Protein AF-A0A538DTR9-F1 (afdb_monomer_lite)

Sequence (317 aa):
MSALSIVASQQLVSAGPSLPLATRVRVVAFLAISALTYQPAVGFFVVGLVLALLSPRPDPEPRRQIRRHTSALAAALAVVLAWMVGARLTLGKADRTGLSHRPLHKASWFVTEVLDNATNAFDITPSHVVEVVVLGLIATVIVVISRRYGRRQGPIVAAALVAALPVSYTPNLIAVETWAAYRTLAALSTLVLVFVLVAAREISQFVAASVSRALTRRRLDAAFSLALVAATAVIAAVVATTMYDDLIRPQTDELAAFRGALRATYDDDPDTIAVRLRRVPHAIVGQGVGAGGPGPRHVAGRRPRSGRDADRSPRSR

Foldseek 3Di:
DLVLLVVLLVLLLPDPPDDPPVSLVSSLVSLLCCCVVAVLSLLSNLLSLLCQLLDPDHDLCNVVSLCSSVVSSVSSVVSNVVVLVVCCVPVPDPVFSDWAPCLPVLVVCCVPPLLQCLQQLNDPDGDPVSSVVLVVLLVQSLQVSLVVSPDPCSVVSSVSSVVSLVSSQVSVSTTNDPDNPVSSSVSNSVSSLVSNLSSLLVVQQVVLVVDDDPVVSVVSNVVSVVVSVVVVVVSVVVSVVCCCVVPVVVVVVVVVVVQVVCVVVDVDRVVVVVVVVVPPPPVVVPPPDDDDDDDDDPPDDDDDDDDDDDDDDDDDD

Radius of gyration: 28.89 Å; chains: 1; bounding box: 62×91×93 Å

pLDDT: mean 78.64, std 14.08, range [38.25, 97.31]

Structure (mmCIF, N/CA/C/O backbone):
data_AF-A0A538DTR9-F1
#
_entry.id   AF-A0A538DTR9-F1
#
loop_
_atom_site.group_PDB
_atom_site.id
_atom_site.type_symbol
_atom_site.label_atom_id
_atom_site.label_alt_id
_atom_site.label_comp_id
_atom_site.label_asym_id
_atom_site.label_entity_id
_atom_site.label_seq_id
_atom_site.pdbx_PDB_ins_code
_atom_site.Cartn_x
_atom_site.Cartn_y
_atom_site.Cartn_z
_atom_site.occupancy
_atom_site.B_iso_or_equiv
_atom_site.auth_seq_id
_atom_site.auth_comp_id
_atom_site.auth_asym_id
_atom_site.auth_atom_id
_atom_site.pdbx_PDB_model_num
ATOM 1 N N . MET A 1 1 ? 16.297 2.588 -0.255 1.00 56.41 1 MET A N 1
ATOM 2 C CA . MET A 1 1 ? 15.512 3.666 -0.913 1.00 56.41 1 MET A CA 1
ATOM 3 C C . MET A 1 1 ? 14.087 3.804 -0.377 1.00 56.41 1 MET A C 1
ATOM 5 O O . MET A 1 1 ? 13.652 4.934 -0.206 1.00 56.41 1 MET A O 1
ATOM 9 N N . SER A 1 2 ? 13.394 2.718 -0.004 1.00 64.25 2 SER A N 1
ATOM 10 C CA . SER A 1 2 ? 12.135 2.765 0.776 1.00 64.25 2 SER A CA 1
ATOM 11 C C . SER A 1 2 ? 12.217 3.659 2.026 1.00 64.25 2 SER A C 1
ATOM 13 O O . SER A 1 2 ? 11.255 4.348 2.352 1.00 64.25 2 SER A O 1
ATOM 15 N N . ALA A 1 3 ? 13.395 3.733 2.656 1.00 76.06 3 ALA A N 1
ATOM 16 C CA . ALA A 1 3 ? 13.681 4.617 3.785 1.00 76.06 3 ALA A CA 1
ATOM 17 C C . ALA A 1 3 ? 13.279 6.088 3.554 1.00 76.06 3 ALA A C 1
ATOM 19 O O . ALA A 1 3 ? 12.722 6.691 4.461 1.00 76.06 3 ALA A O 1
ATOM 20 N N . LEU A 1 4 ? 13.477 6.663 2.357 1.00 74.94 4 LEU A N 1
ATOM 21 C CA . LEU A 1 4 ? 13.109 8.065 2.090 1.00 74.94 4 LEU A CA 1
ATOM 22 C C . LEU A 1 4 ? 11.592 8.279 2.121 1.00 74.94 4 LEU A C 1
ATOM 24 O O . LEU A 1 4 ? 11.118 9.258 2.692 1.00 74.94 4 LEU A O 1
ATOM 28 N N . SER A 1 5 ? 10.828 7.343 1.556 1.00 76.81 5 SER A N 1
ATOM 29 C CA . SER A 1 5 ? 9.361 7.399 1.552 1.00 76.81 5 SER A CA 1
ATOM 30 C C . SER A 1 5 ? 8.777 7.143 2.946 1.00 76.81 5 SER A C 1
ATOM 32 O O . SER A 1 5 ? 7.813 7.796 3.345 1.00 76.81 5 SER A O 1
ATOM 34 N N . ILE A 1 6 ? 9.414 6.262 3.726 1.00 79.12 6 ILE A N 1
ATOM 35 C CA . ILE A 1 6 ? 9.072 6.025 5.134 1.00 79.12 6 ILE A CA 1
ATOM 36 C C . ILE A 1 6 ? 9.353 7.282 5.966 1.00 79.12 6 ILE A C 1
ATOM 38 O O . ILE A 1 6 ? 8.466 7.745 6.677 1.00 79.12 6 ILE A O 1
ATOM 42 N N . VAL A 1 7 ? 10.541 7.884 5.838 1.00 81.88 7 VAL A N 1
ATOM 43 C CA . VAL A 1 7 ? 10.906 9.128 6.538 1.00 81.88 7 VAL A CA 1
ATOM 44 C C . VAL A 1 7 ? 9.955 10.264 6.160 1.00 81.88 7 VAL A C 1
ATOM 46 O O . VAL A 1 7 ? 9.482 10.977 7.041 1.00 81.88 7 VAL A O 1
ATOM 49 N N . ALA A 1 8 ? 9.614 10.408 4.878 1.00 77.62 8 ALA A N 1
ATOM 50 C CA . ALA A 1 8 ? 8.668 11.416 4.409 1.00 77.62 8 ALA A CA 1
ATOM 51 C C . ALA A 1 8 ? 7.268 11.235 5.028 1.00 77.62 8 ALA A C 1
ATOM 53 O O . ALA A 1 8 ? 6.647 12.213 5.449 1.00 77.62 8 ALA A O 1
ATOM 54 N N . SER A 1 9 ? 6.781 9.995 5.148 1.00 83.06 9 SER A N 1
ATOM 55 C CA . SER A 1 9 ? 5.513 9.722 5.834 1.00 83.06 9 SER A CA 1
ATOM 56 C C . SER A 1 9 ? 5.602 9.999 7.338 1.00 83.06 9 SER A C 1
ATOM 58 O O . SER A 1 9 ? 4.750 10.702 7.880 1.00 83.06 9 SER A O 1
ATOM 60 N N . GLN A 1 10 ? 6.671 9.556 8.005 1.00 84.00 10 GLN A N 1
ATOM 61 C CA . GLN A 1 10 ? 6.901 9.825 9.429 1.00 84.00 10 GLN A CA 1
ATOM 62 C C . GLN A 1 10 ? 6.962 11.332 9.725 1.00 84.00 10 GLN A C 1
ATOM 64 O O . GLN A 1 10 ? 6.412 11.790 10.727 1.00 84.00 10 GLN A O 1
ATOM 69 N N . GLN A 1 11 ? 7.547 12.137 8.831 1.00 81.94 11 GLN A N 1
ATOM 70 C CA . GLN A 1 11 ? 7.562 13.599 8.949 1.00 81.94 11 GLN A CA 1
ATOM 71 C C . GLN A 1 11 ? 6.161 14.217 8.850 1.00 81.94 11 GLN A C 1
ATOM 73 O O . GLN A 1 11 ? 5.874 15.186 9.547 1.00 81.94 11 GLN A O 1
ATOM 78 N N . LEU A 1 12 ? 5.266 13.668 8.022 1.00 82.31 12 LEU A N 1
ATOM 79 C CA . LEU A 1 12 ? 3.880 14.143 7.950 1.00 82.31 12 LEU A CA 1
ATOM 80 C C . LEU A 1 12 ? 3.042 13.726 9.157 1.00 82.31 12 LEU A C 1
ATOM 82 O O . LEU A 1 12 ? 2.167 14.490 9.564 1.00 82.31 12 LEU A O 1
ATOM 86 N N . VAL A 1 13 ? 3.296 12.536 9.704 1.00 82.31 13 VAL A N 1
ATOM 87 C CA . VAL A 1 13 ? 2.618 12.029 10.905 1.00 82.31 13 VAL A CA 1
ATOM 88 C C . VAL A 1 13 ? 3.053 12.803 12.150 1.00 82.31 13 VAL A C 1
ATOM 90 O O . VAL A 1 13 ? 2.215 13.162 12.968 1.00 82.31 13 VAL A O 1
ATOM 93 N N . SER A 1 14 ? 4.347 13.098 12.282 1.00 83.38 14 SER A N 1
ATOM 94 C CA . SER A 1 14 ? 4.904 13.824 13.434 1.00 83.38 14 SER A CA 1
ATOM 95 C C . SER A 1 14 ? 4.678 15.336 13.385 1.00 83.38 14 SER A C 1
ATOM 97 O O . SER A 1 14 ? 4.742 16.004 14.418 1.00 83.38 14 SER A O 1
ATOM 99 N N . ALA A 1 15 ? 4.405 15.906 12.210 1.00 77.12 15 ALA A N 1
ATOM 100 C CA . ALA A 1 15 ? 4.165 17.333 12.102 1.00 77.12 15 ALA A CA 1
ATOM 101 C C . ALA A 1 15 ? 2.782 17.720 12.648 1.00 77.12 15 ALA A C 1
ATOM 103 O O . ALA A 1 15 ? 1.741 17.299 12.134 1.00 77.12 15 ALA A O 1
ATOM 104 N N . GLY A 1 16 ? 2.793 18.595 13.656 1.00 73.06 16 GLY A N 1
ATOM 105 C CA . GLY A 1 16 ? 1.608 19.151 14.305 1.00 73.06 16 GLY A CA 1
ATOM 106 C C . GLY A 1 16 ? 0.700 19.991 13.385 1.00 73.06 16 GLY A C 1
ATOM 107 O O . GLY A 1 16 ? 0.668 19.822 12.161 1.00 73.06 16 GLY A O 1
ATOM 108 N N . PRO A 1 17 ? -0.102 20.919 13.938 1.00 69.06 17 PRO A N 1
ATOM 109 C CA . PRO A 1 17 ? -1.144 21.606 13.177 1.00 69.06 17 PRO A CA 1
ATOM 110 C C . PRO A 1 17 ? -0.619 22.413 11.967 1.00 69.06 17 PRO A C 1
ATOM 112 O O . PRO A 1 17 ? -1.199 22.411 10.872 1.00 69.06 17 PRO A O 1
ATOM 115 N N . SER A 1 18 ? 0.525 23.059 12.114 1.00 80.25 18 SER A N 1
ATOM 116 C CA . SER A 1 18 ? 1.205 23.756 11.029 1.00 80.25 18 SER A CA 1
ATOM 117 C C . SER A 1 18 ? 2.390 22.920 10.555 1.00 80.25 18 SER A C 1
ATOM 119 O O . SER A 1 18 ? 3.353 22.703 11.276 1.00 80.25 18 SER A O 1
ATOM 121 N N . LEU A 1 19 ? 2.314 22.442 9.312 1.00 80.81 19 LEU A N 1
ATOM 122 C CA . LEU A 1 19 ? 3.468 21.894 8.597 1.00 80.81 19 LEU A CA 1
ATOM 123 C C . LEU A 1 19 ? 4.248 23.069 7.995 1.00 80.81 19 LEU A C 1
ATOM 125 O O . LEU A 1 19 ? 3.692 23.697 7.079 1.00 80.81 19 LEU A O 1
ATOM 129 N N . PRO A 1 20 ? 5.484 23.357 8.455 1.00 89.44 20 PRO A N 1
ATOM 130 C CA . PRO A 1 20 ? 6.329 24.386 7.860 1.00 89.44 20 PRO A CA 1
ATOM 131 C C . PRO A 1 20 ? 6.510 24.136 6.361 1.00 89.44 20 PRO A C 1
ATOM 133 O O . PRO A 1 20 ? 6.600 22.982 5.928 1.00 89.44 20 PRO A O 1
ATOM 136 N N . LEU A 1 21 ? 6.590 25.205 5.561 1.00 87.94 21 LEU A N 1
ATOM 137 C CA . LEU A 1 21 ? 6.780 25.096 4.109 1.00 87.94 21 LEU A CA 1
ATOM 138 C C . LEU A 1 21 ? 8.020 24.255 3.771 1.00 87.94 21 LEU A C 1
ATOM 140 O O . LEU A 1 21 ? 7.945 23.368 2.925 1.00 87.94 21 LEU A O 1
ATOM 144 N N . ALA A 1 22 ? 9.116 24.459 4.508 1.00 88.69 22 ALA A N 1
ATOM 145 C CA . ALA A 1 22 ? 10.350 23.692 4.356 1.00 88.69 22 ALA A CA 1
ATOM 146 C C . ALA A 1 22 ? 10.132 22.175 4.512 1.00 88.69 22 ALA A C 1
ATOM 148 O O . ALA A 1 22 ? 10.657 21.397 3.719 1.00 88.69 22 ALA A O 1
ATOM 149 N N . THR A 1 23 ? 9.317 21.736 5.477 1.00 88.50 23 THR A N 1
ATOM 150 C CA . THR A 1 23 ? 9.003 20.310 5.667 1.00 88.50 23 THR A CA 1
ATOM 151 C C . THR A 1 23 ? 8.180 19.763 4.506 1.00 88.50 23 THR A C 1
ATOM 153 O O . THR A 1 23 ? 8.450 18.661 4.040 1.00 88.50 23 THR A O 1
ATOM 156 N N . ARG A 1 24 ? 7.220 20.536 3.979 1.00 88.12 24 ARG A N 1
ATOM 157 C CA . ARG A 1 24 ? 6.432 20.115 2.806 1.00 88.12 24 ARG A CA 1
ATOM 158 C C . ARG A 1 24 ? 7.316 19.934 1.577 1.00 88.12 24 ARG A C 1
ATOM 160 O O . ARG A 1 24 ? 7.211 18.913 0.908 1.00 88.12 24 ARG A O 1
ATOM 167 N N . VAL A 1 25 ? 8.206 20.893 1.322 1.00 89.50 25 VAL A N 1
ATOM 168 C CA . VAL A 1 25 ? 9.164 20.825 0.210 1.00 89.50 25 VAL A CA 1
ATOM 169 C C . VAL A 1 25 ? 10.072 19.605 0.361 1.00 89.50 25 VAL A C 1
ATOM 171 O O . VAL A 1 25 ? 10.231 18.858 -0.598 1.00 89.50 25 VAL A O 1
ATOM 174 N N . ARG A 1 26 ? 10.599 19.339 1.566 1.00 88.75 26 ARG A N 1
ATOM 175 C CA . ARG A 1 26 ? 11.429 18.150 1.838 1.00 88.75 26 ARG A CA 1
ATOM 176 C C . ARG A 1 26 ? 10.683 16.841 1.587 1.00 88.75 26 ARG A C 1
ATOM 178 O O . ARG A 1 26 ? 11.218 15.975 0.906 1.00 88.75 26 ARG A O 1
ATOM 185 N N . VAL A 1 27 ? 9.453 16.710 2.085 1.00 87.81 27 VAL A N 1
ATOM 186 C CA . VAL A 1 27 ? 8.608 15.522 1.870 1.00 87.81 27 VAL A CA 1
ATOM 187 C C . VAL A 1 27 ? 8.370 15.291 0.378 1.00 87.81 27 VAL A C 1
ATOM 189 O O . VAL A 1 27 ? 8.588 14.184 -0.108 1.00 87.81 27 VAL A O 1
ATOM 192 N N . VAL A 1 28 ? 7.975 16.330 -0.365 1.00 89.12 28 VAL A N 1
ATOM 193 C CA . VAL A 1 28 ? 7.734 16.228 -1.815 1.00 89.12 28 VAL A CA 1
ATOM 194 C C . VAL A 1 28 ? 9.021 15.883 -2.562 1.00 89.12 28 VAL A C 1
ATOM 196 O O . VAL A 1 28 ? 8.998 15.000 -3.415 1.00 89.12 28 VAL A O 1
ATOM 199 N N . ALA A 1 29 ? 10.145 16.513 -2.217 1.00 86.62 29 ALA A N 1
ATOM 200 C CA . ALA A 1 29 ? 11.440 16.225 -2.826 1.00 86.62 29 ALA A CA 1
ATOM 201 C C . ALA A 1 29 ? 11.875 14.775 -2.573 1.00 86.62 29 ALA A C 1
ATOM 203 O O . ALA A 1 29 ? 12.254 14.081 -3.512 1.00 86.62 29 ALA A O 1
ATOM 204 N N . PHE A 1 30 ? 11.763 14.281 -1.336 1.00 87.00 30 PHE A N 1
ATOM 205 C CA . PHE A 1 30 ? 12.074 12.889 -1.011 1.00 87.00 30 PHE A CA 1
ATOM 206 C C . PHE A 1 30 ? 11.178 11.914 -1.763 1.00 87.00 30 PHE A C 1
ATOM 208 O O . PHE A 1 30 ? 11.691 10.939 -2.305 1.00 87.00 30 PHE A O 1
ATOM 215 N N . LEU A 1 31 ? 9.875 12.183 -1.859 1.00 85.25 31 LEU A N 1
ATOM 216 C CA . LEU A 1 31 ? 8.962 11.338 -2.626 1.00 85.25 31 LEU A CA 1
ATOM 217 C C . LEU A 1 31 ? 9.280 11.350 -4.122 1.00 85.25 31 LEU A C 1
ATOM 219 O O . LEU A 1 31 ? 9.325 10.284 -4.729 1.00 85.25 31 LEU A O 1
ATOM 223 N N . ALA A 1 32 ? 9.546 12.519 -4.705 1.00 85.00 32 ALA A N 1
ATOM 224 C CA . ALA A 1 32 ? 9.876 12.650 -6.121 1.00 85.00 32 ALA A CA 1
ATOM 225 C C . ALA A 1 32 ? 11.204 11.959 -6.460 1.00 85.00 32 ALA A C 1
ATOM 227 O O . ALA A 1 32 ? 11.251 11.153 -7.384 1.00 85.00 32 ALA A O 1
ATOM 228 N N . ILE A 1 33 ? 12.263 12.192 -5.674 1.00 84.31 33 ILE A N 1
ATOM 229 C CA . ILE A 1 33 ? 13.551 11.494 -5.828 1.00 84.31 33 ILE A CA 1
ATOM 230 C C . ILE A 1 33 ? 13.330 9.989 -5.710 1.00 84.31 33 ILE A C 1
ATOM 232 O O . ILE A 1 33 ? 13.769 9.219 -6.560 1.00 84.31 33 ILE A O 1
ATOM 236 N N . SER A 1 34 ? 12.604 9.559 -4.680 1.00 81.62 34 SER A N 1
ATOM 237 C CA . SER A 1 34 ? 12.330 8.147 -4.458 1.00 81.62 34 SER A CA 1
ATOM 238 C C . SER A 1 34 ? 11.585 7.518 -5.641 1.00 81.62 34 SER A C 1
ATOM 240 O O . SER A 1 34 ? 11.956 6.426 -6.056 1.00 81.62 34 SER A O 1
ATOM 242 N N . ALA A 1 35 ? 10.604 8.214 -6.219 1.00 79.31 35 ALA A N 1
ATOM 243 C CA . ALA A 1 35 ? 9.861 7.777 -7.399 1.00 79.31 35 ALA A CA 1
ATOM 244 C C . ALA A 1 35 ? 10.732 7.693 -8.664 1.00 79.31 35 ALA A C 1
ATOM 246 O O . ALA A 1 35 ? 10.625 6.726 -9.415 1.00 79.31 35 ALA A O 1
ATOM 247 N N . LEU A 1 36 ? 11.598 8.688 -8.885 1.00 77.62 36 LEU A N 1
ATOM 248 C CA . LEU A 1 36 ? 12.472 8.779 -10.060 1.00 77.62 36 LEU A CA 1
ATOM 249 C C . LEU A 1 36 ? 13.623 7.769 -10.022 1.00 77.62 36 LEU A C 1
ATOM 251 O O . LEU A 1 36 ? 14.045 7.281 -11.064 1.00 77.62 36 LEU A O 1
ATOM 255 N N . THR A 1 37 ? 14.122 7.440 -8.829 1.00 74.00 37 THR A N 1
ATOM 256 C CA . THR A 1 37 ? 15.260 6.521 -8.671 1.00 74.00 37 THR A CA 1
ATOM 257 C C . THR A 1 37 ? 14.797 5.067 -8.583 1.00 74.00 37 THR A C 1
ATOM 259 O O . THR A 1 37 ? 15.442 4.163 -9.108 1.00 74.00 37 THR A O 1
ATOM 262 N N . TYR A 1 38 ? 13.667 4.829 -7.909 1.00 67.06 38 TYR A N 1
ATOM 263 C CA . TYR A 1 38 ? 13.098 3.502 -7.713 1.00 67.06 38 TYR A CA 1
ATOM 264 C C . TYR A 1 38 ? 11.568 3.608 -7.591 1.00 67.06 38 TYR A C 1
ATOM 266 O O . TYR A 1 38 ? 11.023 3.727 -6.490 1.00 67.06 38 TYR A O 1
ATOM 274 N N . GLN A 1 39 ? 10.877 3.485 -8.735 1.00 63.66 39 GLN A N 1
ATOM 275 C CA . GLN A 1 39 ? 9.411 3.548 -8.901 1.00 63.66 39 GLN A CA 1
ATOM 276 C C . GLN A 1 39 ? 8.540 2.980 -7.752 1.00 63.66 39 GLN A C 1
ATOM 278 O O . GLN A 1 39 ? 7.525 3.605 -7.444 1.00 63.66 39 GLN A O 1
ATOM 283 N N . PRO A 1 40 ? 8.864 1.861 -7.066 1.00 61.66 40 PRO A N 1
ATOM 284 C CA . PRO A 1 40 ? 7.973 1.317 -6.032 1.00 61.66 40 PRO A CA 1
ATOM 285 C C . PRO A 1 40 ? 7.964 2.036 -4.686 1.00 61.66 40 PRO A C 1
ATOM 287 O O . PRO A 1 40 ? 7.086 1.781 -3.862 1.00 61.66 40 PRO A O 1
ATOM 290 N N . ALA A 1 41 ? 8.927 2.910 -4.412 1.00 68.88 41 ALA A N 1
ATOM 291 C CA . ALA A 1 41 ? 9.066 3.464 -3.071 1.00 68.88 41 ALA A CA 1
ATOM 292 C C . ALA A 1 41 ? 7.896 4.389 -2.677 1.00 68.88 41 ALA A C 1
ATOM 294 O O . ALA A 1 41 ? 7.529 4.447 -1.505 1.00 68.88 41 ALA A O 1
ATOM 295 N N . VAL A 1 42 ? 7.230 5.006 -3.660 1.00 76.56 42 VAL A N 1
ATOM 296 C CA . VAL A 1 42 ? 6.011 5.803 -3.453 1.00 76.56 42 VAL A CA 1
ATOM 297 C C . VAL A 1 42 ? 4.880 4.981 -2.827 1.00 76.56 42 VAL A C 1
ATOM 299 O O . VAL A 1 42 ? 4.136 5.501 -1.999 1.00 76.56 42 VAL A O 1
ATOM 302 N N . GLY A 1 43 ? 4.771 3.687 -3.145 1.00 85.44 43 GLY A N 1
ATOM 303 C CA . GLY A 1 43 ? 3.761 2.817 -2.538 1.00 85.44 43 GLY A CA 1
ATOM 304 C C . GLY A 1 43 ? 3.941 2.677 -1.021 1.00 85.44 43 GLY A C 1
ATOM 305 O O . GLY A 1 43 ? 2.963 2.680 -0.276 1.00 85.44 43 GLY A O 1
ATOM 306 N N . PHE A 1 44 ? 5.187 2.677 -0.533 1.00 86.06 44 PHE A N 1
ATOM 307 C CA . PHE A 1 44 ? 5.485 2.618 0.904 1.00 86.06 44 PHE A CA 1
ATOM 308 C C . PHE A 1 44 ? 5.100 3.895 1.659 1.00 86.06 44 PHE A C 1
ATOM 310 O O . PHE A 1 44 ? 4.850 3.844 2.861 1.00 86.06 44 PHE A O 1
ATOM 317 N N . PHE A 1 45 ? 4.997 5.041 0.982 1.00 89.25 45 PHE A N 1
ATOM 318 C CA . PHE A 1 45 ? 4.470 6.254 1.609 1.00 89.25 45 PHE A CA 1
ATOM 319 C C . PHE A 1 45 ? 2.985 6.103 1.982 1.00 89.25 45 PHE A C 1
ATOM 321 O O . PHE A 1 45 ? 2.554 6.580 3.033 1.00 89.25 45 PHE A O 1
ATOM 328 N N . VAL A 1 46 ? 2.213 5.382 1.161 1.00 92.06 46 VAL A N 1
ATOM 329 C CA . VAL A 1 46 ? 0.797 5.077 1.428 1.00 92.06 46 VAL A CA 1
ATOM 330 C C . VAL A 1 46 ? 0.649 4.172 2.653 1.00 92.06 46 VAL A C 1
ATOM 332 O O . VAL A 1 46 ? -0.266 4.372 3.450 1.00 92.06 46 VAL A O 1
ATOM 335 N N . VAL A 1 47 ? 1.582 3.235 2.856 1.00 91.12 47 VAL A N 1
ATOM 336 C CA . VAL A 1 47 ? 1.613 2.374 4.052 1.00 91.12 47 VAL A CA 1
ATOM 337 C C . VAL A 1 47 ? 1.670 3.214 5.327 1.00 91.12 47 VAL A C 1
ATOM 339 O O . VAL A 1 47 ? 0.947 2.933 6.278 1.00 91.12 47 VAL A O 1
ATOM 342 N N . GLY A 1 48 ? 2.468 4.284 5.350 1.00 89.44 48 GLY A N 1
ATOM 343 C CA . GLY A 1 48 ? 2.548 5.156 6.520 1.00 89.44 48 GLY A CA 1
ATOM 344 C C . GLY A 1 48 ? 1.264 5.956 6.787 1.00 89.44 48 GLY A C 1
ATOM 345 O O . GLY A 1 48 ? 0.863 6.070 7.944 1.00 89.44 48 GLY A O 1
ATOM 346 N N . LEU A 1 49 ? 0.551 6.412 5.743 1.00 92.50 49 LEU A N 1
ATOM 347 C CA . LEU A 1 49 ? -0.804 6.973 5.897 1.00 92.50 49 LEU A CA 1
ATOM 348 C C . LEU A 1 49 ? -1.751 5.943 6.526 1.00 92.50 49 LEU A C 1
ATOM 350 O O . LEU A 1 49 ? -2.476 6.265 7.466 1.00 92.50 49 LEU A O 1
ATOM 354 N N . VAL A 1 50 ? -1.743 4.712 6.015 1.00 94.50 50 VAL A N 1
ATOM 355 C CA . VAL A 1 50 ? -2.615 3.635 6.498 1.00 94.50 50 VAL A CA 1
ATOM 356 C C . VAL A 1 50 ? -2.305 3.312 7.953 1.00 94.50 50 VAL A C 1
ATOM 358 O O . VAL A 1 50 ? -3.215 3.334 8.771 1.00 94.50 50 VAL A O 1
ATOM 361 N N . LEU A 1 51 ? -1.037 3.119 8.319 1.00 91.38 51 LEU A N 1
ATOM 362 C CA . LEU A 1 51 ? -0.633 2.893 9.711 1.00 91.38 51 LEU A CA 1
ATOM 363 C C . LEU A 1 51 ? -1.106 4.011 10.642 1.00 91.38 51 LEU A C 1
ATOM 365 O O . LEU A 1 51 ? -1.542 3.743 11.760 1.00 91.38 51 LEU A O 1
ATOM 369 N N . ALA A 1 52 ? -1.055 5.258 10.179 1.00 90.56 52 ALA A N 1
ATOM 370 C CA . ALA A 1 52 ? -1.498 6.386 10.974 1.00 90.56 52 ALA A CA 1
ATOM 371 C C . ALA A 1 52 ? -3.030 6.413 11.149 1.00 90.56 52 ALA A C 1
ATOM 373 O O . ALA A 1 52 ? -3.507 6.701 12.245 1.00 90.56 52 ALA A O 1
ATOM 374 N N . LEU A 1 53 ? -3.797 6.021 10.123 1.00 93.44 53 LEU A N 1
ATOM 375 C CA . LEU A 1 53 ? -5.254 5.854 10.214 1.00 93.44 53 LEU A CA 1
ATOM 376 C C . LEU A 1 53 ? -5.666 4.650 11.074 1.00 93.44 53 LEU A C 1
ATOM 378 O O . LEU A 1 53 ? -6.685 4.717 11.762 1.00 93.44 53 LEU A O 1
ATOM 382 N N . LEU A 1 54 ? -4.877 3.572 11.051 1.00 91.94 54 LEU A N 1
ATOM 383 C CA . LEU A 1 54 ? -5.066 2.356 11.851 1.00 91.94 54 LEU A CA 1
ATOM 384 C C . LEU A 1 54 ? -4.556 2.506 13.298 1.00 91.94 54 LEU A C 1
ATOM 386 O O . LEU A 1 54 ? -4.668 1.570 14.093 1.00 91.94 54 LEU A O 1
ATOM 390 N N . SER A 1 55 ? -3.988 3.663 13.655 1.00 87.88 55 SER A N 1
ATOM 391 C CA . SER A 1 55 ? -3.431 3.905 14.984 1.00 87.88 55 SER A CA 1
ATOM 392 C C . SER A 1 55 ? -4.494 3.728 16.083 1.00 87.88 55 SER A C 1
ATOM 394 O O . SER A 1 55 ? -5.620 4.208 15.937 1.00 87.88 55 SER A O 1
ATOM 396 N N . PRO A 1 56 ? -4.156 3.104 17.232 1.00 80.94 56 PRO A N 1
ATOM 397 C CA . PRO A 1 56 ? -5.090 2.922 18.350 1.00 80.94 56 PRO A CA 1
ATOM 398 C C . PRO A 1 56 ? -5.625 4.230 18.934 1.00 80.94 56 PRO A C 1
ATOM 400 O O . PRO A 1 56 ? -6.663 4.238 19.590 1.00 80.94 56 PRO A O 1
ATOM 403 N N . ARG A 1 57 ? -4.881 5.323 18.741 1.00 81.69 57 ARG A N 1
ATOM 404 C CA . ARG A 1 57 ? -5.280 6.678 19.110 1.00 81.69 57 ARG A CA 1
ATOM 405 C C . ARG A 1 57 ? -5.607 7.419 17.815 1.00 81.69 57 ARG A C 1
ATOM 407 O O . ARG A 1 57 ? -4.688 7.997 17.233 1.00 81.69 57 ARG A O 1
ATOM 414 N N . PRO A 1 58 ? -6.859 7.332 17.332 1.00 76.75 58 PRO A N 1
ATOM 415 C CA . PRO A 1 58 ? -7.249 7.980 16.091 1.00 76.75 58 PRO A CA 1
ATOM 416 C C . PRO A 1 58 ? -7.026 9.490 16.196 1.00 76.75 58 PRO A C 1
ATOM 418 O O . PRO A 1 58 ? -7.345 10.101 17.218 1.00 76.75 58 PRO A O 1
ATOM 421 N N . ASP A 1 59 ? -6.464 10.082 15.142 1.00 82.25 59 ASP A N 1
ATOM 422 C CA . ASP A 1 59 ? -6.356 11.536 15.024 1.00 82.25 59 ASP A CA 1
ATOM 423 C C . ASP A 1 59 ? -7.781 12.126 15.056 1.00 82.25 59 ASP A C 1
ATOM 425 O O . ASP A 1 59 ? -8.654 11.610 14.350 1.00 82.25 59 ASP A O 1
ATOM 429 N N . PRO A 1 60 ? -8.066 13.175 15.852 1.00 84.81 60 PRO A N 1
ATOM 430 C CA . PRO A 1 60 ? -9.374 13.834 15.834 1.00 84.81 60 PRO A CA 1
ATOM 431 C C . PRO A 1 60 ? -9.766 14.386 14.447 1.00 84.81 60 PRO A C 1
ATOM 433 O O . PRO A 1 60 ? -10.953 14.601 14.171 1.00 84.81 60 PRO A O 1
ATOM 436 N N . GLU A 1 61 ? -8.797 14.607 13.551 1.00 91.69 61 GLU A N 1
ATOM 437 C CA . GLU A 1 61 ? -8.993 15.184 12.220 1.00 91.69 61 GLU A CA 1
ATOM 438 C C . GLU A 1 61 ? -8.448 14.293 11.076 1.00 91.69 61 GLU A C 1
ATOM 440 O O . GLU A 1 61 ? -7.611 14.739 10.278 1.00 91.69 61 GLU A O 1
ATOM 445 N N . PRO A 1 62 ? -8.977 13.072 10.858 1.00 92.25 62 PRO A N 1
ATOM 446 C CA . PRO A 1 62 ? -8.464 12.152 9.835 1.00 92.25 62 PRO A CA 1
ATOM 447 C C . PRO A 1 62 ? -8.524 12.752 8.425 1.00 92.25 62 PRO A C 1
ATOM 449 O O . PRO A 1 62 ? -7.641 12.526 7.602 1.00 92.25 62 PRO A O 1
ATOM 452 N N . ARG A 1 63 ? -9.522 13.603 8.136 1.00 93.44 63 ARG A N 1
ATOM 453 C CA . ARG A 1 63 ? -9.636 14.324 6.852 1.00 93.44 63 ARG A CA 1
ATOM 454 C C . ARG A 1 63 ? -8.397 15.156 6.546 1.00 93.44 63 ARG A C 1
ATOM 456 O O . ARG A 1 63 ? -7.964 15.236 5.399 1.00 93.44 63 ARG A O 1
ATOM 463 N N . ARG A 1 64 ? -7.846 15.815 7.561 1.00 91.38 64 ARG A N 1
ATOM 464 C CA . ARG A 1 64 ? -6.672 16.668 7.410 1.00 91.38 64 ARG A CA 1
ATOM 465 C C . ARG A 1 64 ? -5.431 15.828 7.173 1.00 91.38 64 ARG A C 1
ATOM 467 O O . ARG A 1 64 ? -4.633 16.179 6.307 1.00 91.38 64 ARG A O 1
ATOM 474 N N . GLN A 1 65 ? -5.294 14.729 7.904 1.00 90.56 65 GLN A N 1
ATOM 475 C CA . GLN A 1 65 ? -4.205 13.781 7.729 1.00 90.56 65 GLN A CA 1
ATOM 476 C C . GLN A 1 65 ? -4.220 13.149 6.332 1.00 90.56 65 GLN A C 1
ATOM 478 O O . GLN A 1 65 ? -3.192 13.171 5.651 1.00 90.56 65 GLN A O 1
ATOM 483 N N . ILE A 1 66 ? -5.389 12.685 5.874 1.00 94.19 66 ILE A N 1
ATOM 484 C CA . ILE A 1 66 ? -5.608 12.174 4.514 1.00 94.19 66 ILE A CA 1
ATOM 485 C C . ILE A 1 66 ? -5.216 13.248 3.502 1.00 94.19 66 ILE A C 1
ATOM 487 O O . ILE A 1 66 ? -4.343 13.007 2.677 1.00 94.19 66 ILE A O 1
ATOM 491 N N . ARG A 1 67 ? -5.767 14.466 3.617 1.00 94.31 67 ARG A N 1
ATOM 492 C CA . ARG A 1 67 ? -5.468 15.577 2.698 1.00 94.31 67 ARG A CA 1
ATOM 493 C C . ARG A 1 67 ? -3.975 15.897 2.629 1.00 94.31 67 ARG A C 1
ATOM 495 O O . ARG A 1 67 ? -3.459 16.166 1.550 1.00 94.31 67 ARG A O 1
ATOM 502 N N . ARG A 1 68 ? -3.263 15.888 3.760 1.00 91.50 68 ARG A N 1
ATOM 503 C CA . ARG A 1 68 ? -1.810 16.128 3.799 1.00 91.50 68 ARG A CA 1
ATOM 504 C C . ARG A 1 68 ? -1.056 15.065 3.005 1.00 91.50 68 ARG A C 1
ATOM 506 O O . ARG A 1 68 ? -0.273 15.425 2.133 1.00 91.50 68 ARG A O 1
ATOM 513 N N . HIS A 1 69 ? -1.335 13.789 3.256 1.00 91.62 69 HIS A N 1
ATOM 514 C CA . HIS A 1 69 ? -0.673 12.695 2.548 1.00 91.62 69 HIS A CA 1
ATOM 515 C C . HIS A 1 69 ? -1.031 12.682 1.061 1.00 91.62 69 HIS A C 1
ATOM 517 O O . HIS A 1 69 ? -0.133 12.622 0.225 1.00 91.62 69 HIS A O 1
ATOM 523 N N . THR A 1 70 ? -2.312 12.818 0.708 1.00 92.19 70 THR A N 1
ATOM 524 C CA . THR A 1 70 ? -2.738 12.820 -0.697 1.00 92.19 70 THR A CA 1
ATOM 525 C C . THR A 1 70 ? -2.200 14.029 -1.456 1.00 92.19 70 THR A C 1
ATOM 527 O O . THR A 1 70 ? -1.775 13.873 -2.594 1.00 92.19 70 THR A O 1
ATOM 530 N N . SER A 1 71 ? -2.146 15.217 -0.839 1.00 92.81 71 SER A N 1
ATOM 531 C CA . SER A 1 71 ? -1.560 16.407 -1.477 1.00 92.81 71 SER A CA 1
ATOM 532 C C . SER A 1 71 ? -0.050 16.279 -1.697 1.00 92.81 71 SER A C 1
ATOM 534 O O . SER A 1 71 ? 0.434 16.646 -2.764 1.00 92.81 71 SER A O 1
ATOM 536 N N . ALA A 1 72 ? 0.691 15.712 -0.737 1.00 90.38 72 ALA A N 1
ATOM 537 C CA . ALA A 1 72 ? 2.123 15.459 -0.885 1.00 90.38 72 ALA A CA 1
ATOM 538 C C . ALA A 1 72 ? 2.403 14.418 -1.978 1.00 90.38 72 ALA A C 1
ATOM 540 O O . ALA A 1 72 ? 3.285 14.619 -2.811 1.00 90.38 72 ALA A O 1
ATOM 541 N N . LEU A 1 73 ? 1.611 13.342 -2.007 1.00 90.56 73 LEU A N 1
ATOM 542 C CA . LEU A 1 73 ? 1.683 12.316 -3.041 1.00 90.56 73 LEU A CA 1
ATOM 543 C C . LEU A 1 73 ? 1.368 12.890 -4.428 1.00 90.56 73 LEU A C 1
ATOM 545 O O . LEU A 1 73 ? 2.132 12.674 -5.362 1.00 90.56 73 LEU A O 1
ATOM 549 N N . ALA A 1 74 ? 0.281 13.655 -4.558 1.00 91.06 74 ALA A N 1
ATOM 550 C CA . ALA A 1 74 ? -0.104 14.291 -5.814 1.00 91.06 74 ALA A CA 1
ATOM 551 C C . ALA A 1 74 ? 0.973 15.265 -6.315 1.00 91.06 74 ALA A C 1
ATOM 553 O O . ALA A 1 74 ? 1.316 15.239 -7.493 1.00 91.06 74 ALA A O 1
ATOM 554 N N . ALA A 1 75 ? 1.555 16.074 -5.423 1.00 91.75 75 ALA A N 1
ATOM 555 C CA . ALA A 1 75 ? 2.649 16.976 -5.769 1.00 91.75 75 ALA A CA 1
ATOM 556 C C . ALA A 1 75 ? 3.896 16.212 -6.245 1.00 91.75 75 ALA A C 1
ATOM 558 O O . ALA A 1 75 ? 4.489 16.576 -7.257 1.00 91.75 75 ALA A O 1
ATOM 559 N N . ALA A 1 76 ? 4.269 15.125 -5.564 1.00 88.19 76 ALA A N 1
ATOM 560 C CA . ALA A 1 76 ? 5.394 14.290 -5.977 1.00 88.19 76 ALA A CA 1
ATOM 561 C C . ALA A 1 76 ? 5.150 13.630 -7.344 1.00 88.19 76 ALA A C 1
ATOM 563 O O . ALA A 1 76 ? 6.024 13.665 -8.208 1.00 88.19 76 ALA A O 1
ATOM 564 N N . LEU A 1 77 ? 3.950 13.088 -7.574 1.00 87.25 77 LEU A N 1
ATOM 565 C CA . LEU A 1 77 ? 3.567 12.513 -8.866 1.00 87.25 77 LEU A CA 1
ATOM 566 C C . LEU A 1 77 ? 3.556 13.564 -9.982 1.00 87.25 77 LEU A C 1
ATOM 568 O O . LEU A 1 77 ? 4.002 13.268 -11.085 1.00 87.25 77 LEU A O 1
ATOM 572 N N . ALA A 1 78 ? 3.115 14.794 -9.707 1.00 89.94 78 ALA A N 1
ATOM 573 C CA . ALA A 1 78 ? 3.164 15.888 -10.675 1.00 89.94 78 ALA A CA 1
ATOM 574 C C . ALA A 1 78 ? 4.606 16.228 -11.088 1.00 89.94 78 ALA A C 1
ATOM 576 O O . ALA A 1 78 ? 4.868 16.415 -12.274 1.00 89.94 78 ALA A O 1
ATOM 577 N N . VAL A 1 79 ? 5.554 16.241 -10.141 1.00 89.38 79 VAL A N 1
ATOM 578 C CA . VAL A 1 79 ? 6.987 16.430 -10.437 1.00 89.38 79 VAL A CA 1
ATOM 579 C C . VAL A 1 79 ? 7.524 15.294 -11.312 1.00 89.38 79 VAL A C 1
ATOM 581 O O . VAL A 1 79 ? 8.219 15.552 -12.292 1.00 89.38 79 VAL A O 1
ATOM 584 N N . VAL A 1 80 ? 7.169 14.043 -11.003 1.00 85.06 80 VAL A N 1
ATOM 585 C CA . VAL A 1 80 ? 7.569 12.871 -11.802 1.00 85.06 80 VAL A CA 1
ATOM 586 C C . VAL A 1 80 ? 7.001 12.952 -13.218 1.00 85.06 80 VAL A C 1
ATOM 588 O O . VAL A 1 80 ? 7.733 12.752 -14.183 1.00 85.06 80 VAL A O 1
ATOM 591 N N . LEU A 1 81 ? 5.717 13.289 -13.359 1.00 84.31 81 LEU A N 1
ATOM 592 C CA . LEU A 1 81 ? 5.065 13.454 -14.658 1.00 84.31 81 LEU A CA 1
ATOM 593 C C . LEU A 1 81 ? 5.712 14.576 -15.474 1.00 84.31 81 LEU A C 1
ATOM 595 O O . LEU A 1 81 ? 6.004 14.374 -16.650 1.00 84.31 81 LEU A O 1
ATOM 599 N N . ALA A 1 82 ? 5.989 15.727 -14.856 1.00 87.81 82 ALA A N 1
ATOM 600 C CA . ALA A 1 82 ? 6.679 16.834 -15.513 1.00 87.81 82 ALA A CA 1
ATOM 601 C C . ALA A 1 82 ? 8.071 16.415 -16.011 1.00 87.81 82 ALA A C 1
ATOM 603 O O . ALA A 1 82 ? 8.436 16.721 -17.146 1.00 87.81 82 ALA A O 1
ATOM 604 N N . TRP A 1 83 ? 8.816 15.653 -15.202 1.00 85.31 83 TRP A N 1
ATOM 605 C CA . TRP A 1 83 ? 10.104 15.094 -15.608 1.00 85.31 83 TRP A CA 1
ATOM 606 C C . TRP A 1 83 ? 9.967 14.113 -16.780 1.00 85.31 83 TRP A C 1
ATOM 608 O O . TRP A 1 83 ? 10.712 14.227 -17.748 1.00 85.31 83 TRP A O 1
ATOM 618 N N . MET A 1 84 ? 8.993 13.196 -16.745 1.00 80.56 84 MET A N 1
ATOM 619 C CA . MET A 1 84 ? 8.757 12.233 -17.832 1.00 80.56 84 MET A CA 1
ATOM 620 C C . MET A 1 84 ? 8.394 12.928 -19.149 1.00 80.56 84 MET A C 1
ATOM 622 O O . MET A 1 84 ? 8.901 12.554 -20.207 1.00 80.56 84 MET A O 1
ATOM 626 N N . VAL A 1 85 ? 7.538 13.952 -19.090 1.00 83.38 85 VAL A N 1
ATOM 627 C CA . VAL A 1 85 ? 7.177 14.768 -20.257 1.00 83.38 85 VAL A CA 1
ATOM 628 C C . VAL A 1 85 ? 8.404 15.510 -20.783 1.00 83.38 85 VAL A C 1
ATOM 630 O O . VAL A 1 85 ? 8.682 15.441 -21.978 1.00 83.38 85 VAL A O 1
ATOM 633 N N . GLY A 1 86 ? 9.176 16.156 -19.905 1.00 85.06 86 GLY A N 1
ATOM 634 C CA . GLY A 1 86 ? 10.408 16.852 -20.278 1.00 85.06 86 GLY A CA 1
ATOM 635 C C . GLY A 1 86 ? 11.429 15.925 -20.939 1.00 85.06 86 GLY A C 1
ATOM 636 O O . GLY A 1 86 ? 11.926 16.237 -22.016 1.00 85.06 86 GLY A O 1
ATOM 637 N N . ALA A 1 87 ? 11.674 14.751 -20.353 1.00 80.25 87 ALA A N 1
ATOM 638 C CA . ALA A 1 87 ? 12.580 13.742 -20.898 1.00 80.25 87 ALA A CA 1
ATOM 639 C C . ALA A 1 87 ? 12.141 13.254 -22.287 1.00 80.25 87 ALA A C 1
ATOM 641 O O . ALA A 1 87 ? 12.974 13.082 -23.171 1.00 80.25 87 ALA A O 1
ATOM 642 N N . ARG A 1 88 ? 10.833 13.076 -22.514 1.00 78.69 88 ARG A N 1
ATOM 643 C CA . ARG A 1 88 ? 10.296 12.692 -23.828 1.00 78.69 88 ARG A CA 1
ATOM 644 C C . ARG A 1 88 ? 10.511 13.775 -24.889 1.00 78.69 88 ARG A C 1
ATOM 646 O O . ARG A 1 88 ? 10.724 13.445 -26.053 1.00 78.69 88 ARG A O 1
ATOM 653 N N . LEU A 1 89 ? 10.439 15.048 -24.501 1.00 83.06 89 LEU A N 1
ATOM 654 C CA . LEU A 1 89 ? 10.666 16.178 -25.405 1.00 83.06 89 LEU A CA 1
ATOM 655 C C . LEU A 1 89 ? 12.151 16.365 -25.743 1.00 83.06 89 LEU A C 1
ATOM 657 O O . LEU A 1 89 ? 12.463 16.749 -26.864 1.00 83.06 89 LEU A O 1
ATOM 661 N N . THR A 1 90 ? 13.059 16.092 -24.801 1.00 83.00 90 THR A N 1
ATOM 662 C CA . THR A 1 90 ? 14.498 16.361 -24.968 1.00 83.00 90 THR A CA 1
ATOM 663 C C . THR A 1 90 ? 15.311 15.166 -25.461 1.00 83.00 90 THR A C 1
ATOM 665 O O . THR A 1 90 ? 16.267 15.361 -26.204 1.00 83.00 90 THR A O 1
ATOM 668 N N . LEU A 1 91 ? 14.956 13.937 -25.072 1.00 77.69 91 LEU A N 1
ATOM 669 C CA . LEU A 1 91 ? 15.733 12.720 -25.361 1.00 77.69 91 LEU A CA 1
ATOM 670 C C . LEU A 1 91 ? 15.115 11.842 -26.467 1.00 77.69 91 LEU A C 1
ATOM 672 O O . LEU A 1 91 ? 15.697 10.825 -26.839 1.00 77.69 91 LEU A O 1
ATOM 676 N N . GLY A 1 92 ? 13.950 12.216 -27.006 1.00 69.56 92 GLY A N 1
ATOM 677 C CA . GLY A 1 92 ? 13.233 11.442 -28.025 1.00 69.56 92 GLY A CA 1
ATOM 678 C C . GLY A 1 92 ? 12.375 10.298 -27.458 1.00 69.56 92 GLY A C 1
ATOM 679 O O . GLY A 1 92 ? 12.054 10.254 -26.269 1.00 69.56 92 GLY A O 1
ATOM 680 N N . LYS A 1 93 ? 11.932 9.375 -28.330 1.00 60.94 93 LYS A N 1
ATOM 681 C CA . LYS A 1 93 ? 11.053 8.245 -27.965 1.00 60.94 93 LYS A CA 1
ATOM 682 C C . LYS A 1 93 ? 11.811 7.214 -27.121 1.00 60.94 93 LYS A C 1
ATOM 684 O O . LYS A 1 93 ? 12.387 6.271 -27.648 1.00 60.94 93 LYS A O 1
ATOM 689 N N . ALA A 1 94 ? 11.780 7.368 -25.804 1.00 58.78 94 ALA A N 1
ATOM 690 C CA . ALA A 1 94 ? 12.047 6.258 -24.901 1.00 58.78 94 ALA A CA 1
ATOM 691 C C . ALA A 1 94 ? 10.766 5.415 -24.782 1.00 58.78 94 ALA A C 1
ATOM 693 O O . ALA A 1 94 ? 9.833 5.799 -24.081 1.00 58.78 94 ALA A O 1
ATOM 694 N N . ASP A 1 95 ? 10.708 4.262 -25.451 1.00 61.34 95 ASP A N 1
ATOM 695 C CA . ASP A 1 95 ? 9.525 3.378 -25.440 1.00 61.34 95 ASP A CA 1
ATOM 696 C C . ASP A 1 95 ? 9.116 2.920 -24.023 1.00 61.34 95 ASP A C 1
ATOM 698 O O . ASP A 1 95 ? 7.961 2.576 -23.779 1.00 61.34 95 ASP A O 1
ATOM 702 N N . ARG A 1 96 ? 10.037 2.992 -23.050 1.00 59.25 96 ARG A N 1
ATOM 703 C CA . ARG A 1 96 ? 9.806 2.637 -21.638 1.00 59.25 96 ARG A CA 1
ATOM 704 C C . ARG A 1 96 ? 9.156 3.731 -20.781 1.00 59.25 96 ARG A C 1
ATOM 706 O O . ARG A 1 96 ? 8.778 3.458 -19.649 1.00 59.25 96 ARG A O 1
ATOM 713 N N . THR A 1 97 ? 9.003 4.959 -21.279 1.00 64.88 97 THR A N 1
ATOM 714 C CA . THR A 1 97 ? 8.381 6.066 -20.516 1.00 64.88 97 THR A CA 1
ATOM 715 C C . THR A 1 97 ? 6.961 6.393 -20.977 1.00 64.88 97 THR A C 1
ATOM 717 O O . THR A 1 97 ? 6.408 7.437 -20.623 1.00 64.88 97 THR A O 1
ATOM 720 N N . GLY A 1 98 ? 6.344 5.503 -21.758 1.00 71.81 98 GLY A N 1
ATOM 721 C CA . GLY A 1 98 ? 4.967 5.669 -22.203 1.00 71.81 98 GLY A CA 1
ATOM 722 C C . GLY A 1 98 ? 3.970 5.716 -21.038 1.00 71.81 98 GLY A C 1
ATOM 723 O O . GLY A 1 98 ? 4.115 5.005 -20.041 1.00 71.81 98 GLY A O 1
ATOM 724 N N . LEU A 1 99 ? 2.923 6.527 -21.201 1.00 78.88 99 LEU A N 1
ATOM 725 C CA . LEU A 1 99 ? 1.741 6.556 -20.334 1.00 78.88 99 LEU A CA 1
ATOM 726 C C . LEU A 1 99 ? 0.684 5.590 -20.875 1.00 78.88 99 LEU A C 1
ATOM 728 O O . LEU A 1 99 ? 0.429 5.575 -22.079 1.00 78.88 99 LEU A O 1
ATOM 732 N N . SER A 1 100 ? 0.071 4.781 -20.009 1.00 82.56 100 SER A N 1
ATOM 733 C CA . SER A 1 100 ? -0.986 3.861 -20.438 1.00 82.56 100 SER A CA 1
ATOM 734 C C . SER A 1 100 ? -2.187 4.627 -20.999 1.00 82.56 100 SER A C 1
ATOM 736 O O . SER A 1 100 ? -2.716 5.538 -20.363 1.00 82.56 100 SER A O 1
ATOM 738 N N . HIS A 1 101 ? -2.668 4.208 -22.169 1.00 84.94 101 HIS A N 1
ATOM 739 C CA . HIS A 1 101 ? -3.872 4.758 -22.801 1.00 84.94 101 HIS A CA 1
ATOM 740 C C . HIS A 1 101 ? -5.156 4.000 -22.425 1.00 84.94 101 HIS A C 1
ATOM 742 O O . HIS A 1 101 ? -6.239 4.358 -22.881 1.00 84.94 101 HIS A O 1
ATOM 748 N N . ARG A 1 102 ? -5.057 2.935 -21.613 1.00 88.12 102 ARG A N 1
ATOM 749 C CA . ARG A 1 102 ? -6.183 2.047 -21.268 1.00 88.12 102 ARG A CA 1
ATOM 750 C C . ARG A 1 102 ? -6.332 1.902 -19.746 1.00 88.12 102 ARG A C 1
ATOM 752 O O . ARG A 1 102 ? -6.041 0.833 -19.204 1.00 88.12 102 ARG A O 1
ATOM 759 N N . PRO A 1 103 ? -6.780 2.953 -19.033 1.00 87.75 103 PRO A N 1
ATOM 760 C CA . PRO A 1 103 ? -6.858 2.939 -17.570 1.00 87.75 103 PRO A CA 1
ATOM 761 C C . PRO A 1 103 ? -7.844 1.893 -17.034 1.00 87.75 103 PRO A C 1
ATOM 763 O O . PRO A 1 103 ? -7.552 1.241 -16.038 1.00 87.75 103 PRO A O 1
ATOM 766 N N . LEU A 1 104 ? -8.972 1.669 -17.721 1.00 91.12 104 LEU A N 1
ATOM 767 C CA . LEU A 1 104 ? -9.973 0.676 -17.308 1.00 91.12 104 LEU A CA 1
ATOM 768 C C . LEU A 1 104 ? -9.434 -0.757 -17.373 1.00 91.12 104 LEU A C 1
ATOM 770 O O . LEU A 1 104 ? -9.609 -1.514 -16.426 1.00 91.12 104 LEU A O 1
ATOM 774 N N . HIS A 1 105 ? -8.710 -1.097 -18.443 1.00 90.06 105 HIS A N 1
ATOM 775 C CA . HIS A 1 105 ? -8.051 -2.400 -18.568 1.00 90.06 105 HIS A CA 1
ATOM 776 C C . HIS A 1 105 ? -7.014 -2.616 -17.458 1.00 90.06 105 HIS A C 1
ATOM 778 O O . HIS A 1 105 ? -6.869 -3.714 -16.935 1.00 90.06 105 HIS A O 1
ATOM 784 N N . LYS A 1 106 ? -6.294 -1.561 -17.059 1.00 89.06 106 LYS A N 1
ATOM 785 C CA . LYS A 1 106 ? -5.354 -1.646 -15.936 1.00 89.06 106 LYS A CA 1
ATOM 786 C C . LYS A 1 106 ? -6.044 -1.773 -14.585 1.00 89.06 106 LYS A C 1
ATOM 788 O O . LYS A 1 106 ? -5.523 -2.466 -13.722 1.00 89.06 106 LYS A O 1
ATOM 793 N N . ALA A 1 107 ? -7.201 -1.144 -14.406 1.00 90.69 107 ALA A N 1
ATOM 794 C CA . ALA A 1 107 ? -8.000 -1.313 -13.200 1.00 90.69 107 ALA A CA 1
ATOM 795 C C . ALA A 1 107 ? -8.542 -2.747 -13.084 1.00 90.69 107 ALA A C 1
ATOM 797 O O . ALA A 1 107 ? -8.431 -3.343 -12.017 1.00 90.69 107 ALA A O 1
ATOM 798 N N . SER A 1 108 ? -9.059 -3.333 -14.172 1.00 93.56 108 SER A N 1
ATOM 799 C CA . SER A 1 108 ? -9.504 -4.733 -14.161 1.00 93.56 108 SER A CA 1
ATOM 800 C C . SER A 1 108 ? -8.338 -5.697 -13.949 1.00 93.56 108 SER A C 1
ATOM 802 O O . SER A 1 108 ? -8.446 -6.612 -13.139 1.00 93.56 108 SER A O 1
ATOM 804 N N . TRP A 1 109 ? -7.203 -5.458 -14.611 1.00 92.19 109 TRP A N 1
ATOM 805 C CA . TRP A 1 109 ? -5.973 -6.229 -14.417 1.00 92.19 109 TRP A CA 1
ATOM 806 C C . TRP A 1 109 ? -5.439 -6.129 -12.981 1.00 92.19 109 TRP A C 1
ATOM 808 O O . TRP A 1 109 ? -5.008 -7.120 -12.408 1.00 92.19 109 TRP A O 1
ATOM 818 N N . PHE A 1 110 ? -5.528 -4.955 -12.351 1.00 93.19 110 PHE A N 1
ATOM 819 C CA . PHE A 1 110 ? -5.159 -4.800 -10.947 1.00 93.19 110 PHE A CA 1
ATOM 820 C C . PHE A 1 110 ? -5.990 -5.702 -10.034 1.00 93.19 110 PHE A C 1
ATOM 822 O O . PHE A 1 110 ? -5.437 -6.351 -9.155 1.00 93.19 110 PHE A O 1
ATOM 829 N N . VAL A 1 111 ? -7.306 -5.742 -10.239 1.00 93.06 111 VAL A N 1
ATOM 830 C CA . VAL A 1 111 ? -8.202 -6.546 -9.398 1.00 93.06 111 VAL A CA 1
ATOM 831 C C . VAL A 1 111 ? -8.006 -8.040 -9.641 1.00 93.06 111 VAL A C 1
ATOM 833 O O . VAL A 1 111 ? -8.001 -8.799 -8.685 1.00 93.06 111 VAL A O 1
ATOM 836 N N . THR A 1 112 ? -7.846 -8.449 -10.899 1.00 90.88 112 THR A N 1
ATOM 837 C CA . THR A 1 112 ? -7.799 -9.872 -11.282 1.00 90.88 112 THR A CA 1
ATOM 838 C C . THR A 1 112 ? -6.432 -10.514 -11.095 1.00 90.88 112 THR A C 1
ATOM 840 O O . THR A 1 112 ? -6.372 -11.677 -10.739 1.00 90.88 112 THR A O 1
ATOM 843 N N . GLU A 1 113 ? -5.349 -9.768 -11.310 1.00 90.19 113 GLU A N 1
ATOM 844 C CA . GLU A 1 113 ? -3.992 -10.319 -11.300 1.00 90.19 113 GLU A CA 1
ATOM 845 C C . GLU A 1 113 ? -3.184 -9.781 -10.116 1.00 90.19 113 GLU A C 1
ATOM 847 O O . GLU A 1 113 ? -2.585 -10.519 -9.341 1.00 90.19 113 GLU A O 1
ATOM 852 N N . VAL A 1 114 ? -3.130 -8.456 -9.957 1.00 90.81 114 VAL A N 1
ATOM 853 C CA . VAL A 1 114 ? -2.207 -7.832 -8.995 1.00 90.81 114 VAL A CA 1
ATOM 854 C C . VAL A 1 114 ? -2.668 -8.045 -7.555 1.00 90.81 114 VAL A C 1
ATOM 856 O O . VAL A 1 114 ? -1.845 -8.303 -6.676 1.00 90.81 114 VAL A O 1
ATOM 859 N N . LEU A 1 115 ? -3.968 -7.900 -7.302 1.00 91.19 115 LEU A N 1
ATOM 860 C CA . LEU A 1 115 ? -4.550 -8.076 -5.978 1.00 91.19 115 LEU A CA 1
ATOM 861 C C . LEU A 1 115 ? -4.538 -9.550 -5.558 1.00 91.19 115 LEU A C 1
ATOM 863 O O . LEU A 1 115 ? -4.206 -9.835 -4.408 1.00 91.19 115 LEU A O 1
ATOM 867 N N . ASP A 1 116 ? -4.810 -10.461 -6.492 1.00 90.81 116 ASP A N 1
ATOM 868 C CA . ASP A 1 116 ? -4.713 -11.905 -6.268 1.00 90.81 116 ASP A CA 1
ATOM 869 C C . ASP A 1 116 ? -3.286 -12.295 -5.844 1.00 90.81 116 ASP A C 1
ATOM 871 O O . ASP A 1 116 ? -3.061 -12.811 -4.747 1.00 90.81 116 ASP A O 1
ATOM 875 N N . ASN A 1 117 ? -2.282 -11.865 -6.615 1.00 88.12 117 ASN A N 1
ATOM 876 C CA . ASN A 1 117 ? -0.874 -12.086 -6.280 1.00 88.12 117 ASN A CA 1
ATOM 877 C C . ASN A 1 117 ? -0.470 -11.489 -4.917 1.00 88.12 117 ASN A C 1
ATOM 879 O O . ASN A 1 117 ? 0.272 -12.107 -4.152 1.00 88.12 117 ASN A O 1
ATOM 883 N N . ALA A 1 118 ? -0.944 -10.282 -4.586 1.00 89.44 118 ALA A N 1
ATOM 884 C CA . ALA A 1 118 ? -0.592 -9.624 -3.325 1.00 89.44 118 ALA A CA 1
ATOM 885 C C . ALA A 1 118 ? -1.249 -10.275 -2.099 1.00 89.44 118 ALA A C 1
ATOM 887 O O . ALA A 1 118 ? -0.675 -10.252 -1.009 1.00 89.44 118 ALA A O 1
ATOM 888 N N . THR A 1 119 ? -2.451 -10.830 -2.254 1.00 88.56 119 THR A N 1
ATOM 889 C CA . THR A 1 119 ? -3.174 -11.514 -1.171 1.00 88.56 119 THR A CA 1
ATOM 890 C C . THR A 1 119 ? -2.699 -12.951 -0.971 1.00 88.56 119 THR A C 1
ATOM 892 O O . THR A 1 119 ? -2.679 -13.415 0.167 1.00 88.56 119 THR A O 1
ATOM 895 N N . ASN A 1 120 ? -2.206 -13.600 -2.027 1.00 86.00 120 ASN A N 1
ATOM 896 C CA . ASN A 1 120 ? -1.545 -14.906 -1.979 1.00 86.00 120 ASN A CA 1
ATOM 897 C C . ASN A 1 120 ? -0.035 -14.830 -1.695 1.00 86.00 120 ASN A C 1
ATOM 899 O O . ASN A 1 120 ? 0.665 -15.823 -1.841 1.00 86.00 120 ASN A O 1
ATOM 903 N N . ALA A 1 121 ? 0.492 -13.671 -1.285 1.00 79.31 121 ALA A N 1
ATOM 904 C CA . ALA A 1 121 ? 1.906 -13.495 -0.941 1.00 79.31 121 ALA A CA 1
ATOM 905 C C . ALA A 1 121 ? 2.890 -13.980 -2.029 1.00 79.31 121 ALA A C 1
ATOM 907 O O . ALA A 1 121 ? 3.957 -14.494 -1.700 1.00 79.31 121 ALA A O 1
ATOM 908 N N . PHE A 1 122 ? 2.565 -13.741 -3.306 1.00 73.31 122 PHE A N 1
ATOM 909 C CA . PHE A 1 122 ? 3.352 -14.160 -4.475 1.00 73.31 122 PHE A CA 1
ATOM 910 C C . PHE A 1 122 ? 3.465 -15.679 -4.682 1.00 73.31 122 PHE A C 1
ATOM 912 O O . PHE A 1 122 ? 4.414 -16.129 -5.323 1.00 73.31 122 PHE A O 1
ATOM 919 N N . ASP A 1 123 ? 2.534 -16.472 -4.149 1.00 67.81 123 ASP A N 1
ATOM 920 C CA . ASP A 1 123 ? 2.540 -17.915 -4.382 1.00 67.81 123 ASP A CA 1
ATOM 921 C C . ASP A 1 123 ? 2.396 -18.236 -5.882 1.00 67.81 123 ASP A C 1
ATOM 923 O O . ASP A 1 123 ? 1.544 -17.683 -6.580 1.00 67.81 123 ASP A O 1
ATOM 927 N N . ILE A 1 124 ? 3.232 -19.157 -6.365 1.00 61.12 124 ILE A N 1
ATOM 928 C CA . ILE A 1 124 ? 3.204 -19.683 -7.737 1.00 61.12 124 ILE A CA 1
ATOM 929 C C . ILE A 1 124 ? 1.895 -20.449 -7.982 1.00 61.12 124 ILE A C 1
ATOM 931 O O . ILE A 1 124 ? 1.445 -20.552 -9.124 1.00 61.12 124 ILE A O 1
ATOM 935 N N . THR A 1 125 ? 1.265 -20.964 -6.917 1.00 74.19 125 THR A N 1
ATOM 936 C CA . THR A 1 125 ? -0.027 -21.660 -6.984 1.00 74.19 125 THR A CA 1
ATOM 937 C C . THR A 1 125 ? -1.080 -20.910 -6.157 1.00 74.19 125 THR A C 1
ATOM 939 O O . THR A 1 125 ? -1.333 -21.279 -5.008 1.00 74.19 125 THR A O 1
ATOM 942 N N . PRO A 1 126 ? -1.710 -19.854 -6.711 1.00 78.19 126 PRO A N 1
ATOM 943 C CA . PRO A 1 126 ? -2.685 -19.047 -5.984 1.00 78.19 126 PRO A CA 1
ATOM 944 C C . PRO A 1 126 ? -3.830 -19.896 -5.426 1.00 78.19 126 PRO A C 1
ATOM 946 O O . PRO A 1 126 ? -4.376 -20.770 -6.106 1.00 78.19 126 PRO A O 1
ATOM 949 N N . SER A 1 127 ? -4.223 -19.624 -4.182 1.00 84.88 127 SER A N 1
ATOM 950 C CA . SER A 1 127 ? -5.345 -20.287 -3.527 1.00 84.88 127 SER A CA 1
ATOM 951 C C . SER A 1 127 ? -6.490 -19.305 -3.330 1.00 84.88 127 SER A C 1
ATOM 953 O O . SER A 1 127 ? -6.425 -18.408 -2.489 1.00 84.88 127 SER A O 1
ATOM 955 N N . HIS A 1 128 ? -7.604 -19.536 -4.028 1.00 87.44 128 HIS A N 1
ATOM 956 C CA . HIS A 1 128 ? -8.817 -18.726 -3.861 1.00 87.44 128 HIS A CA 1
ATOM 957 C C . HIS A 1 128 ? -9.312 -18.676 -2.408 1.00 87.44 128 HIS A C 1
ATOM 959 O O . HIS A 1 128 ? -9.898 -17.685 -1.978 1.00 87.44 128 HIS A O 1
ATOM 965 N N . VAL A 1 129 ? -9.077 -19.731 -1.619 1.00 82.88 129 VAL A N 1
ATOM 966 C CA . VAL A 1 129 ? -9.460 -19.741 -0.201 1.00 82.88 129 VAL A CA 1
ATOM 967 C C . VAL A 1 129 ? -8.631 -18.726 0.588 1.00 82.88 129 VAL A C 1
ATOM 969 O O . VAL A 1 129 ? -9.188 -17.986 1.399 1.00 82.88 129 VAL A O 1
ATOM 972 N N . VAL A 1 130 ? -7.318 -18.666 0.344 1.00 82.38 130 VAL A N 1
ATOM 973 C CA . VAL A 1 130 ? -6.416 -17.713 1.009 1.00 82.38 130 VAL A CA 1
ATOM 974 C C . VAL A 1 130 ? -6.779 -16.285 0.617 1.00 82.38 130 VAL A C 1
ATOM 976 O O . VAL A 1 130 ? -6.962 -15.449 1.502 1.00 82.38 130 VAL A O 1
ATOM 979 N N . GLU A 1 131 ? -6.976 -16.027 -0.677 1.00 86.75 131 GLU A N 1
ATOM 980 C CA . GLU A 1 131 ? -7.418 -14.730 -1.201 1.00 86.75 131 GLU A CA 1
ATOM 981 C C . GLU A 1 131 ? -8.690 -14.237 -0.490 1.00 86.75 131 GLU A C 1
ATOM 983 O O . GLU A 1 131 ? -8.701 -13.157 0.107 1.00 86.75 131 GLU A O 1
ATOM 988 N N . VAL A 1 132 ? -9.756 -15.049 -0.487 1.00 88.94 132 VAL A N 1
ATOM 989 C CA . VAL A 1 132 ? -11.049 -14.693 0.122 1.00 88.94 132 VAL A CA 1
ATOM 990 C C . VAL A 1 132 ? -10.907 -14.424 1.620 1.00 88.94 132 VAL A C 1
ATOM 992 O O . VAL A 1 132 ? -11.486 -13.461 2.131 1.00 88.94 132 VAL A O 1
ATOM 995 N N . VAL A 1 133 ? -10.118 -15.233 2.336 1.00 86.31 133 VAL A N 1
ATOM 996 C CA . VAL A 1 133 ? -9.854 -15.025 3.767 1.00 86.31 133 VAL A CA 1
ATOM 997 C C . VAL A 1 133 ? -9.122 -13.702 3.997 1.00 86.31 133 VAL A C 1
ATOM 999 O O . VAL A 1 133 ? -9.544 -12.912 4.845 1.00 86.31 133 VAL A O 1
ATOM 1002 N N . VAL A 1 134 ? -8.066 -13.414 3.234 1.00 88.88 134 VAL A N 1
ATOM 1003 C CA . VAL A 1 134 ? -7.283 -12.177 3.367 1.00 88.88 134 VAL A CA 1
ATOM 1004 C C . VAL A 1 134 ? -8.129 -10.947 3.028 1.00 88.88 134 VAL A C 1
ATOM 1006 O O . VAL A 1 134 ? -8.124 -9.973 3.787 1.00 88.88 134 VAL A O 1
ATOM 1009 N N . LEU A 1 135 ? -8.921 -10.989 1.955 1.00 92.62 135 LEU A N 1
ATOM 1010 C CA . LEU A 1 135 ? -9.862 -9.919 1.609 1.00 92.62 135 LEU A CA 1
ATOM 1011 C C . LEU A 1 135 ? -10.924 -9.721 2.700 1.00 92.62 135 LEU A C 1
ATOM 1013 O O . LEU A 1 135 ? -11.238 -8.583 3.056 1.00 92.62 135 LEU A O 1
ATOM 1017 N N . GLY A 1 136 ? -11.427 -10.808 3.291 1.00 92.38 136 GLY A N 1
ATOM 1018 C CA . GLY A 1 136 ? -12.336 -10.764 4.436 1.00 92.38 136 GLY A CA 1
ATOM 1019 C C . GLY A 1 136 ? -11.716 -10.092 5.666 1.00 92.38 136 GLY A C 1
ATOM 1020 O O . GLY A 1 136 ? -12.370 -9.275 6.325 1.00 92.38 136 GLY A O 1
ATOM 1021 N N . LEU A 1 137 ? -10.438 -10.359 5.954 1.00 91.00 137 LEU A N 1
ATOM 1022 C CA . LEU A 1 137 ? -9.689 -9.693 7.026 1.00 91.00 137 LEU A CA 1
ATOM 1023 C C . LEU A 1 137 ? -9.511 -8.194 6.747 1.00 91.00 137 LEU A C 1
ATOM 1025 O O . LEU A 1 137 ? -9.763 -7.374 7.634 1.00 91.00 137 LEU A O 1
ATOM 1029 N N . ILE A 1 138 ? -9.151 -7.821 5.515 1.00 94.75 138 ILE A N 1
ATOM 1030 C CA . ILE A 1 138 ? -9.042 -6.415 5.092 1.00 94.75 138 ILE A CA 1
ATOM 1031 C C . ILE A 1 138 ? -10.387 -5.700 5.277 1.00 94.75 138 ILE A C 1
ATOM 1033 O O . ILE A 1 138 ? -10.448 -4.645 5.915 1.00 94.75 138 ILE A O 1
ATOM 1037 N N . ALA A 1 139 ? -11.479 -6.288 4.781 1.00 95.69 139 ALA A N 1
ATOM 1038 C CA . ALA A 1 139 ? -12.823 -5.734 4.918 1.00 95.69 139 ALA A CA 1
ATOM 1039 C C . ALA A 1 139 ? -13.222 -5.568 6.394 1.00 95.69 139 ALA A C 1
ATOM 1041 O O . ALA A 1 139 ? -13.750 -4.522 6.783 1.00 95.69 139 ALA A O 1
ATOM 1042 N N . THR A 1 140 ? -12.903 -6.556 7.234 1.00 92.38 140 THR A N 1
ATOM 1043 C CA . THR A 1 140 ? -13.148 -6.509 8.681 1.00 92.38 140 THR A CA 1
ATOM 1044 C C . THR A 1 140 ? -12.430 -5.325 9.325 1.00 92.38 140 THR A C 1
ATOM 1046 O O . THR A 1 140 ? -13.061 -4.544 10.041 1.00 92.38 140 THR A O 1
ATOM 1049 N N . VAL A 1 141 ? -11.142 -5.125 9.029 1.00 94.56 141 VAL A N 1
ATOM 1050 C CA . VAL A 1 141 ? -10.370 -3.985 9.553 1.00 94.56 141 VAL A CA 1
ATOM 1051 C C . VAL A 1 141 ? -10.967 -2.665 9.105 1.00 94.56 141 VAL A C 1
ATOM 1053 O O . VAL A 1 141 ? -11.169 -1.776 9.932 1.00 94.56 141 VAL A O 1
ATOM 1056 N N . ILE A 1 142 ? -11.298 -2.535 7.820 1.00 96.31 142 ILE A N 1
ATOM 1057 C CA . ILE A 1 142 ? -11.901 -1.315 7.282 1.00 96.31 142 ILE A CA 1
ATOM 1058 C C . ILE A 1 142 ? -13.188 -0.988 8.042 1.00 96.31 142 ILE A C 1
ATOM 1060 O O . ILE A 1 142 ? -13.351 0.146 8.495 1.00 96.31 142 ILE A O 1
ATOM 1064 N N . VAL A 1 143 ? -14.074 -1.962 8.253 1.00 95.88 143 VAL A N 1
ATOM 1065 C CA . VAL A 1 143 ? -15.333 -1.758 8.984 1.00 95.88 143 VAL A CA 1
ATOM 1066 C C . VAL A 1 143 ? -15.083 -1.390 10.448 1.00 95.88 143 VAL A C 1
ATOM 1068 O O . VAL A 1 143 ? -15.657 -0.411 10.934 1.00 95.88 143 VAL A O 1
ATOM 1071 N N . VAL A 1 144 ? -14.227 -2.135 11.153 1.00 94.06 144 VAL A N 1
ATOM 1072 C CA . VAL A 1 144 ? -13.929 -1.911 12.578 1.00 94.06 144 VAL A CA 1
ATOM 1073 C C . VAL A 1 144 ? -13.337 -0.522 12.798 1.00 94.06 144 VAL A C 1
ATOM 1075 O O . VAL A 1 144 ? -13.835 0.243 13.626 1.00 94.06 144 VAL A O 1
ATOM 1078 N N . ILE A 1 145 ? -12.321 -0.154 12.019 1.00 93.94 145 ILE A N 1
ATOM 1079 C CA . ILE A 1 145 ? -11.654 1.142 12.143 1.00 93.94 145 ILE A CA 1
ATOM 1080 C C . ILE A 1 145 ? -12.602 2.273 11.756 1.00 93.94 145 ILE A C 1
ATOM 1082 O O . ILE A 1 145 ? -12.708 3.258 12.482 1.00 93.94 145 ILE A O 1
ATOM 1086 N N . SER A 1 146 ? -13.379 2.120 10.685 1.00 94.62 146 SER A N 1
ATOM 1087 C CA . SER A 1 146 ? -14.352 3.142 10.279 1.00 94.62 146 SER A CA 1
ATOM 1088 C C . SER A 1 146 ? -15.404 3.398 11.357 1.00 94.62 146 SER A C 1
ATOM 1090 O O . SER A 1 146 ? -15.777 4.546 11.594 1.00 94.62 146 SER A O 1
ATOM 1092 N N . ARG A 1 147 ? -15.849 2.358 12.073 1.00 93.94 147 ARG A N 1
ATOM 1093 C CA . ARG A 1 147 ? -16.763 2.519 13.213 1.00 93.94 147 ARG A CA 1
ATOM 1094 C C . ARG A 1 147 ? -16.124 3.297 14.368 1.00 93.94 147 ARG A C 1
ATOM 1096 O O . ARG A 1 147 ? -16.820 4.107 14.977 1.00 93.94 147 ARG A O 1
ATOM 1103 N N . ARG A 1 148 ? -14.820 3.129 14.631 1.00 92.25 148 ARG A N 1
ATOM 1104 C CA . ARG A 1 148 ? -14.092 3.875 15.682 1.00 92.25 148 ARG A CA 1
ATOM 1105 C C . ARG A 1 148 ? -14.053 5.385 15.440 1.00 92.25 148 ARG A C 1
ATOM 1107 O O . ARG A 1 148 ? -14.144 6.144 16.396 1.00 92.25 148 ARG A O 1
ATOM 1114 N N . TYR A 1 149 ? -13.984 5.824 14.183 1.00 92.81 149 TYR A N 1
ATOM 1115 C CA . TYR A 1 149 ? -14.039 7.250 13.816 1.00 92.81 149 TYR A CA 1
ATOM 1116 C C . TYR A 1 149 ? -15.471 7.837 13.821 1.00 92.81 149 TYR A C 1
ATOM 1118 O O . TYR A 1 149 ? -15.672 9.023 13.551 1.00 92.81 149 TYR A O 1
ATOM 1126 N N . GLY A 1 150 ? -16.494 7.030 14.123 1.00 92.94 150 GLY A N 1
ATOM 1127 C CA . GLY A 1 150 ? -17.889 7.464 14.214 1.00 92.94 150 GLY A CA 1
ATOM 1128 C C . GLY A 1 150 ? -18.563 7.741 12.861 1.00 92.94 150 GLY A C 1
ATOM 1129 O O . GLY A 1 150 ? -17.949 7.700 11.796 1.00 92.94 150 GLY A O 1
ATOM 1130 N N . ARG A 1 151 ? -19.870 8.052 12.880 1.00 93.56 151 ARG A N 1
ATOM 1131 C CA . ARG A 1 151 ? -20.712 8.125 11.659 1.00 93.56 151 ARG A CA 1
ATOM 1132 C C . ARG A 1 151 ? -20.277 9.188 10.641 1.00 93.56 151 ARG A C 1
ATOM 1134 O O . ARG A 1 151 ? -20.501 9.002 9.452 1.00 93.56 151 ARG A O 1
ATOM 1141 N N . ARG A 1 152 ? -19.683 10.303 11.088 1.00 93.06 152 ARG A N 1
ATOM 1142 C CA . ARG A 1 152 ? -19.302 11.426 10.204 1.00 93.06 152 ARG A CA 1
ATOM 1143 C C . ARG A 1 152 ? -17.948 11.235 9.516 1.00 93.06 152 ARG A C 1
ATOM 1145 O O . ARG A 1 152 ? -17.779 11.689 8.386 1.00 93.06 152 ARG A O 1
ATOM 1152 N N . GLN A 1 153 ? -16.977 10.631 10.200 1.00 94.81 153 GLN A N 1
ATOM 1153 C CA . GLN A 1 153 ? -15.610 10.483 9.687 1.00 94.81 153 GLN A CA 1
ATOM 1154 C C . GLN A 1 153 ? -15.308 9.051 9.226 1.00 94.81 153 GLN A C 1
ATOM 1156 O O . GLN A 1 153 ? -14.503 8.875 8.314 1.00 94.81 153 GLN A O 1
ATOM 1161 N N . GLY A 1 154 ? -16.008 8.052 9.769 1.00 95.50 154 GLY A N 1
ATOM 1162 C CA . GLY A 1 154 ? -15.857 6.639 9.429 1.00 95.50 154 GLY A CA 1
ATOM 1163 C C . GLY A 1 154 ? -15.894 6.332 7.933 1.00 95.50 154 GLY A C 1
ATOM 1164 O O . GLY A 1 154 ? -14.934 5.748 7.440 1.00 95.50 154 GLY A O 1
ATOM 1165 N N . PRO A 1 155 ? -16.913 6.774 7.170 1.00 97.06 155 PRO A N 1
ATOM 1166 C CA . PRO A 1 155 ? -16.974 6.514 5.728 1.00 97.06 155 PRO A CA 1
ATOM 1167 C C . PRO A 1 155 ? -15.787 7.087 4.942 1.00 97.06 155 PRO A C 1
ATOM 1169 O O . PRO A 1 155 ? -15.388 6.534 3.923 1.00 97.06 155 PRO A O 1
ATOM 1172 N N . ILE A 1 156 ? -15.193 8.184 5.416 1.00 96.50 156 ILE A N 1
ATOM 1173 C CA . ILE A 1 156 ? -14.039 8.813 4.759 1.00 96.50 156 ILE A CA 1
ATOM 1174 C C . ILE A 1 156 ? -12.768 8.023 5.039 1.00 96.50 156 ILE A C 1
ATOM 1176 O O . ILE A 1 156 ? -11.951 7.847 4.139 1.00 96.50 156 ILE A O 1
ATOM 1180 N N . VAL A 1 157 ? -12.615 7.523 6.265 1.00 96.62 157 VAL A N 1
ATOM 1181 C CA . VAL A 1 157 ? -11.521 6.612 6.609 1.00 96.62 157 VAL A CA 1
ATOM 1182 C C . VAL A 1 157 ? -11.666 5.304 5.833 1.00 96.62 157 VAL A C 1
ATOM 1184 O O . VAL A 1 157 ? -10.684 4.857 5.249 1.00 96.62 157 VAL A O 1
ATOM 1187 N N . ALA A 1 158 ? -12.881 4.755 5.718 1.00 97.25 158 ALA A N 1
ATOM 1188 C CA . ALA A 1 158 ? -13.154 3.585 4.883 1.00 97.25 158 ALA A CA 1
ATOM 1189 C C . ALA A 1 158 ? -12.702 3.811 3.438 1.00 97.25 158 ALA A C 1
ATOM 1191 O O . ALA A 1 158 ? -11.916 3.034 2.904 1.00 97.25 158 ALA A O 1
ATOM 1192 N N . ALA A 1 159 ? -13.154 4.912 2.830 1.00 97.31 159 ALA A N 1
ATOM 1193 C CA . ALA A 1 159 ? -12.800 5.264 1.462 1.00 97.31 159 ALA A CA 1
ATOM 1194 C C . ALA A 1 159 ? -11.284 5.440 1.291 1.00 97.31 159 ALA A C 1
ATOM 1196 O O . ALA A 1 159 ? -10.727 4.975 0.302 1.00 97.31 159 ALA A O 1
ATOM 1197 N N . ALA A 1 160 ? -10.602 6.058 2.261 1.00 96.50 160 ALA A N 1
ATOM 1198 C CA . ALA A 1 160 ? -9.152 6.219 2.228 1.00 96.50 160 ALA A CA 1
ATOM 1199 C C . ALA A 1 160 ? -8.404 4.880 2.332 1.00 96.50 160 ALA A C 1
ATOM 1201 O O . ALA A 1 160 ? -7.436 4.678 1.604 1.00 96.50 160 ALA A O 1
ATOM 1202 N N . LEU A 1 161 ? -8.855 3.959 3.190 1.00 96.75 161 LEU A N 1
ATOM 1203 C CA . LEU A 1 161 ? -8.258 2.627 3.335 1.00 96.75 161 LEU A CA 1
ATOM 1204 C C . LEU A 1 161 ? -8.486 1.756 2.091 1.00 96.75 161 LEU A C 1
ATOM 1206 O O . LEU A 1 161 ? -7.558 1.088 1.648 1.00 96.75 161 LEU A O 1
ATOM 1210 N N . VAL A 1 162 ? -9.679 1.809 1.489 1.00 96.62 162 VAL A N 1
ATOM 1211 C CA . VAL A 1 162 ? -9.963 1.126 0.215 1.00 96.62 162 VAL A CA 1
ATOM 1212 C C . VAL A 1 162 ? -9.106 1.711 -0.904 1.00 96.62 162 VAL A C 1
ATOM 1214 O O . VAL A 1 162 ? -8.459 0.969 -1.636 1.00 96.62 162 VAL A O 1
ATOM 1217 N N . ALA A 1 163 ? -9.048 3.042 -1.015 1.00 95.44 163 ALA A N 1
ATOM 1218 C CA . ALA A 1 163 ? -8.254 3.717 -2.037 1.00 95.44 163 ALA A CA 1
ATOM 1219 C C . ALA A 1 163 ? -6.747 3.481 -1.863 1.00 95.44 163 ALA A C 1
ATOM 1221 O O . ALA A 1 163 ? -6.018 3.487 -2.850 1.00 95.44 163 ALA A O 1
ATOM 1222 N N . ALA A 1 164 ? -6.265 3.237 -0.641 1.00 94.81 164 ALA A N 1
ATOM 1223 C CA . ALA A 1 164 ? -4.853 2.975 -0.382 1.00 94.81 164 ALA A CA 1
ATOM 1224 C C . ALA A 1 164 ? -4.311 1.770 -1.172 1.00 94.81 164 ALA A C 1
ATOM 1226 O O . ALA A 1 164 ? -3.162 1.820 -1.611 1.00 94.81 164 ALA A O 1
ATOM 1227 N N . LEU A 1 165 ? -5.132 0.736 -1.408 1.00 93.94 165 LEU A N 1
ATOM 1228 C CA . LEU A 1 165 ? -4.743 -0.457 -2.169 1.00 93.94 165 LEU A CA 1
ATOM 1229 C C . LEU A 1 165 ? -4.312 -0.100 -3.607 1.00 93.94 165 LEU A C 1
ATOM 1231 O O . LEU A 1 165 ? -3.117 -0.208 -3.897 1.00 93.94 165 LEU A O 1
ATOM 1235 N N . PRO A 1 166 ? -5.190 0.411 -4.495 1.00 93.12 166 PRO A N 1
ATOM 1236 C CA . PRO A 1 166 ? -4.780 0.804 -5.841 1.00 93.12 166 PRO A CA 1
ATOM 1237 C C . PRO A 1 166 ? -3.803 1.983 -5.821 1.00 93.12 166 PRO A C 1
ATOM 1239 O O . PRO A 1 166 ? -2.898 2.035 -6.654 1.00 93.12 166 PRO A O 1
ATOM 1242 N N . VAL A 1 167 ? -3.916 2.906 -4.851 1.00 92.00 167 VAL A N 1
ATOM 1243 C CA . VAL A 1 167 ? -3.018 4.066 -4.784 1.00 92.00 167 VAL A CA 1
ATOM 1244 C C . VAL A 1 167 ? -1.567 3.639 -4.543 1.00 92.00 167 VAL A C 1
ATOM 1246 O O . VAL A 1 167 ? -0.663 4.196 -5.170 1.00 92.00 167 VAL A O 1
ATOM 1249 N N . SER A 1 168 ? -1.330 2.614 -3.718 1.00 90.75 168 SER A N 1
ATOM 1250 C CA . SER A 1 168 ? 0.012 2.057 -3.488 1.00 90.75 168 SER A CA 1
ATOM 1251 C C . SER A 1 168 ? 0.658 1.487 -4.760 1.00 90.75 168 SER A C 1
ATOM 1253 O O . SER A 1 168 ? 1.884 1.458 -4.871 1.00 90.75 168 SER A O 1
ATOM 1255 N N . TYR A 1 169 ? -0.165 1.118 -5.746 1.00 88.94 169 TYR A N 1
ATOM 1256 C CA . TYR A 1 169 ? 0.243 0.546 -7.027 1.00 88.94 169 TYR A CA 1
ATOM 1257 C C . TYR A 1 169 ? 0.208 1.556 -8.193 1.00 88.94 169 TYR A C 1
ATOM 1259 O O . TYR A 1 169 ? 0.577 1.228 -9.323 1.00 88.94 169 TYR A O 1
ATOM 1267 N N . THR A 1 170 ? -0.181 2.811 -7.929 1.00 86.69 170 THR A N 1
ATOM 1268 C CA . THR A 1 170 ? -0.372 3.869 -8.942 1.00 86.69 170 THR A CA 1
ATOM 1269 C C . THR A 1 170 ? 0.783 4.028 -9.934 1.00 86.69 170 THR A C 1
ATOM 1271 O O . THR A 1 170 ? 0.490 4.150 -11.125 1.00 86.69 170 THR A O 1
ATOM 1274 N N . PRO A 1 171 ? 2.075 4.010 -9.531 1.00 79.81 171 PRO A N 1
ATOM 1275 C CA . PRO A 1 171 ? 3.170 4.173 -10.488 1.00 79.81 171 PRO A CA 1
ATOM 1276 C C . PRO A 1 171 ? 3.112 3.147 -11.628 1.00 79.81 171 PRO A C 1
ATOM 1278 O O . PRO A 1 171 ? 3.304 3.511 -12.787 1.00 79.81 171 PRO A O 1
ATOM 1281 N N . ASN A 1 172 ? 2.756 1.894 -11.317 1.00 84.75 172 ASN A N 1
ATOM 1282 C CA . ASN A 1 172 ? 2.617 0.846 -12.326 1.00 84.75 172 ASN A CA 1
ATOM 1283 C C . ASN A 1 172 ? 1.274 0.917 -13.071 1.00 84.75 172 ASN A C 1
ATOM 1285 O O . ASN A 1 172 ? 1.190 0.512 -14.227 1.00 84.75 172 ASN A O 1
ATOM 1289 N N . LEU A 1 173 ? 0.219 1.478 -12.467 1.00 84.31 173 LEU A N 1
ATOM 1290 C CA . LEU A 1 173 ? -1.043 1.732 -13.180 1.00 84.31 173 LEU A CA 1
ATOM 1291 C C . LEU A 1 173 ? -0.907 2.823 -14.252 1.00 84.31 173 LEU A C 1
ATOM 1293 O O . LEU A 1 173 ? -1.617 2.783 -15.253 1.00 84.31 173 LEU A O 1
ATOM 1297 N N . ILE A 1 174 ? 0.009 3.774 -14.066 1.00 82.69 174 ILE A N 1
ATOM 1298 C CA . ILE A 1 174 ? 0.224 4.890 -14.997 1.00 82.69 174 ILE A CA 1
ATOM 1299 C C . ILE A 1 174 ? 1.207 4.525 -16.122 1.00 82.69 174 ILE A C 1
ATOM 1301 O O . ILE A 1 174 ? 1.024 4.973 -17.257 1.00 82.69 174 ILE A O 1
ATOM 1305 N N . ALA A 1 175 ? 2.223 3.705 -15.837 1.00 80.19 175 ALA A N 1
ATOM 1306 C CA . ALA A 1 175 ? 3.213 3.268 -16.826 1.00 80.19 175 ALA A CA 1
ATOM 1307 C C . ALA A 1 175 ? 2.569 2.485 -17.989 1.00 80.19 175 ALA A C 1
ATOM 1309 O O . ALA A 1 175 ? 1.494 1.921 -17.827 1.00 80.19 175 ALA A O 1
ATOM 1310 N N . VAL A 1 176 ? 3.194 2.410 -19.167 1.00 80.94 176 VAL A N 1
ATOM 1311 C CA . VAL A 1 176 ? 2.715 1.545 -20.272 1.00 80.94 176 VAL A CA 1
ATOM 1312 C C . VAL A 1 176 ? 2.912 0.061 -19.975 1.00 80.94 176 VAL A C 1
ATOM 1314 O O . VAL A 1 176 ? 2.124 -0.757 -20.439 1.00 80.94 176 VAL A O 1
ATOM 1317 N N . GLU A 1 177 ? 3.918 -0.288 -19.178 1.00 74.12 177 GLU A N 1
ATOM 1318 C CA . GLU A 1 177 ? 4.253 -1.677 -18.867 1.00 74.12 177 GLU A CA 1
ATOM 1319 C C . GLU A 1 177 ? 3.065 -2.401 -18.209 1.00 74.12 177 GLU A C 1
ATOM 1321 O O . GLU A 1 177 ? 2.436 -1.893 -17.280 1.00 74.12 177 GLU A O 1
ATOM 1326 N N . THR A 1 178 ? 2.718 -3.578 -18.731 1.00 65.56 178 THR A N 1
ATOM 1327 C CA . THR A 1 178 ? 1.584 -4.408 -18.276 1.00 65.56 178 THR A CA 1
ATOM 1328 C C . THR A 1 178 ? 2.020 -5.585 -17.412 1.00 65.56 178 THR A C 1
ATOM 1330 O O . THR A 1 178 ? 1.228 -6.480 -17.145 1.00 65.56 178 THR A O 1
ATOM 1333 N N . TRP A 1 179 ? 3.277 -5.600 -16.982 1.00 68.12 179 TRP A N 1
ATOM 1334 C CA . TRP A 1 179 ? 3.808 -6.641 -16.116 1.00 68.12 179 TRP A CA 1
ATOM 1335 C C . TRP A 1 179 ? 3.628 -6.212 -14.668 1.00 68.12 179 TRP A C 1
ATOM 1337 O O . TRP A 1 179 ? 3.791 -5.030 -14.332 1.00 68.12 179 TRP A O 1
ATOM 1347 N N . ALA A 1 180 ? 3.292 -7.162 -13.798 1.00 60.28 180 ALA A N 1
ATOM 1348 C CA . ALA A 1 180 ? 3.234 -6.894 -12.377 1.00 60.28 180 ALA A CA 1
ATOM 1349 C C . ALA A 1 180 ? 4.664 -6.687 -11.880 1.00 60.28 180 ALA A C 1
ATOM 1351 O O . ALA A 1 180 ? 5.367 -7.634 -11.543 1.00 60.28 180 ALA A O 1
ATOM 1352 N N . ALA A 1 181 ? 5.137 -5.440 -11.895 1.00 68.38 181 ALA A N 1
ATOM 1353 C CA . ALA A 1 181 ? 6.487 -5.147 -11.459 1.00 68.38 181 ALA A CA 1
ATOM 1354 C C . ALA A 1 181 ? 6.607 -5.570 -9.987 1.00 68.38 181 ALA A C 1
ATOM 1356 O O . ALA A 1 181 ? 5.993 -4.948 -9.116 1.00 68.38 181 ALA A O 1
ATOM 1357 N N . TYR A 1 182 ? 7.414 -6.605 -9.710 1.00 68.50 182 TYR A N 1
ATOM 1358 C CA . TYR A 1 182 ? 7.696 -7.137 -8.362 1.00 68.50 182 TYR A CA 1
ATOM 1359 C C . TYR A 1 182 ? 7.902 -6.028 -7.327 1.00 68.50 182 TYR A C 1
ATOM 1361 O O . TYR A 1 182 ? 7.438 -6.068 -6.191 1.00 68.50 182 TYR A O 1
ATOM 1369 N N . ARG A 1 183 ? 8.546 -4.966 -7.795 1.00 72.38 183 ARG A N 1
ATOM 1370 C CA . ARG A 1 183 ? 8.766 -3.697 -7.127 1.00 72.38 183 ARG A CA 1
ATOM 1371 C C . ARG A 1 183 ? 7.496 -3.096 -6.506 1.00 72.38 183 ARG A C 1
ATOM 1373 O O . ARG A 1 183 ? 7.480 -2.866 -5.300 1.00 72.38 183 ARG A O 1
ATOM 1380 N N . THR A 1 184 ? 6.462 -2.774 -7.285 1.00 81.69 184 THR A N 1
ATOM 1381 C CA . THR A 1 184 ? 5.233 -2.145 -6.754 1.00 81.69 184 THR A CA 1
ATOM 1382 C C . THR A 1 184 ? 4.360 -3.151 -6.014 1.00 81.69 184 THR A C 1
ATOM 1384 O O . THR A 1 184 ? 3.620 -2.774 -5.107 1.00 81.69 184 THR A O 1
ATOM 1387 N N . LEU A 1 185 ? 4.500 -4.435 -6.347 1.00 84.50 185 LEU A N 1
ATOM 1388 C CA . LEU A 1 185 ? 3.839 -5.533 -5.649 1.00 84.50 185 LEU A CA 1
ATOM 1389 C C . LEU A 1 185 ? 4.355 -5.672 -4.208 1.00 84.50 185 LEU A C 1
ATOM 1391 O O . LEU A 1 185 ? 3.562 -5.904 -3.304 1.00 84.50 185 LEU A O 1
ATOM 1395 N N . ALA A 1 186 ? 5.643 -5.420 -3.947 1.00 82.31 186 ALA A N 1
ATOM 1396 C CA . ALA A 1 186 ? 6.191 -5.426 -2.587 1.00 82.31 186 ALA A CA 1
ATOM 1397 C C . ALA A 1 186 ? 5.526 -4.380 -1.671 1.00 82.31 186 ALA A C 1
ATOM 1399 O O . ALA A 1 186 ? 5.226 -4.665 -0.510 1.00 82.31 186 ALA A O 1
ATOM 1400 N N . ALA A 1 187 ? 5.253 -3.176 -2.187 1.00 85.94 187 ALA A N 1
ATOM 1401 C CA . ALA A 1 187 ? 4.564 -2.133 -1.426 1.00 85.94 187 ALA A CA 1
ATOM 1402 C C . ALA A 1 187 ? 3.103 -2.511 -1.132 1.00 85.94 187 ALA A C 1
ATOM 1404 O O . ALA A 1 187 ? 2.647 -2.361 0.003 1.00 85.94 187 ALA A O 1
ATOM 1405 N N . LEU A 1 188 ? 2.392 -3.048 -2.130 1.00 90.75 188 LEU A N 1
ATOM 1406 C CA . LEU A 1 188 ? 1.020 -3.528 -1.966 1.00 90.75 188 LEU A CA 1
ATOM 1407 C C . LEU A 1 188 ? 0.944 -4.716 -0.997 1.00 90.75 188 LEU A C 1
ATOM 1409 O O . LEU A 1 188 ? 0.105 -4.718 -0.106 1.00 90.75 188 LEU A O 1
ATOM 1413 N N . SER A 1 189 ? 1.856 -5.680 -1.104 1.00 88.00 189 SER A N 1
ATOM 1414 C CA . SER A 1 189 ? 1.926 -6.839 -0.203 1.00 88.00 189 SER A CA 1
ATOM 1415 C C . SER A 1 189 ? 2.234 -6.416 1.229 1.00 88.00 189 SER A C 1
ATOM 1417 O O . SER A 1 189 ? 1.633 -6.920 2.170 1.00 88.00 189 SER A O 1
ATOM 1419 N N . THR A 1 190 ? 3.107 -5.419 1.411 1.00 87.00 1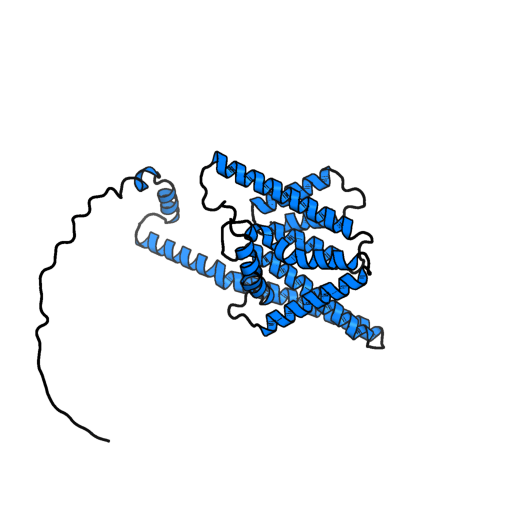90 THR A N 1
ATOM 1420 C CA . THR A 1 190 ? 3.348 -4.816 2.731 1.00 87.00 190 THR A CA 1
ATOM 1421 C C . THR A 1 190 ? 2.069 -4.192 3.289 1.00 87.00 190 THR A C 1
ATOM 1423 O O . THR A 1 190 ? 1.773 -4.333 4.473 1.00 87.00 190 THR A O 1
ATOM 1426 N N . LEU A 1 191 ? 1.291 -3.509 2.446 1.00 91.75 191 LEU A N 1
ATOM 1427 C CA . LEU A 1 191 ? 0.017 -2.921 2.843 1.00 91.75 191 LEU A CA 1
ATOM 1428 C C . LEU A 1 191 ? -1.017 -3.997 3.223 1.00 91.75 191 LEU A C 1
ATOM 1430 O O . LEU A 1 191 ? -1.658 -3.873 4.266 1.00 91.75 191 LEU A O 1
ATOM 1434 N N . VAL A 1 192 ? -1.145 -5.059 2.422 1.00 92.50 192 VAL A N 1
ATOM 1435 C CA . VAL A 1 192 ? -1.988 -6.232 2.715 1.00 92.50 192 VAL A CA 1
ATOM 1436 C C . VAL A 1 192 ? -1.578 -6.867 4.040 1.00 92.50 192 VAL A C 1
ATOM 1438 O O . VAL A 1 192 ? -2.427 -7.085 4.902 1.00 92.50 192 VAL A O 1
ATOM 1441 N N . LEU A 1 193 ? -0.277 -7.073 4.255 1.00 88.81 193 LEU A N 1
ATOM 1442 C CA . LEU A 1 193 ? 0.256 -7.592 5.507 1.00 88.81 193 LEU A CA 1
ATOM 1443 C C . LEU A 1 193 ? -0.146 -6.696 6.680 1.00 88.81 193 LEU A C 1
ATOM 1445 O O . LEU A 1 193 ? -0.703 -7.195 7.648 1.00 88.81 193 LEU A O 1
ATOM 1449 N N . VAL A 1 194 ? 0.032 -5.374 6.587 1.00 90.62 194 VAL A N 1
ATOM 1450 C CA . VAL A 1 194 ? -0.408 -4.434 7.636 1.00 90.62 194 VAL A CA 1
ATOM 1451 C C . VAL A 1 194 ? -1.893 -4.604 7.963 1.00 90.62 194 VAL A C 1
ATOM 1453 O O . VAL A 1 194 ? -2.245 -4.645 9.144 1.00 90.62 194 VAL A O 1
ATOM 1456 N N . PHE A 1 195 ? -2.762 -4.749 6.959 1.00 92.38 195 PHE A N 1
ATOM 1457 C CA . PHE A 1 195 ? -4.177 -5.033 7.203 1.00 92.38 195 PHE A CA 1
ATOM 1458 C C . PHE A 1 195 ? -4.379 -6.363 7.929 1.00 92.38 195 PHE A C 1
ATOM 1460 O O . PHE A 1 195 ? -5.090 -6.385 8.927 1.00 92.38 195 PHE A O 1
ATOM 1467 N N . VAL A 1 196 ? -3.734 -7.445 7.489 1.00 89.06 196 VAL A N 1
ATOM 1468 C CA . VAL A 1 196 ? -3.820 -8.758 8.148 1.00 89.06 196 VAL A CA 1
ATOM 1469 C C . VAL A 1 196 ? -3.348 -8.675 9.600 1.00 89.06 196 VAL A C 1
ATOM 1471 O O . VAL A 1 196 ? -4.031 -9.174 10.492 1.00 89.06 196 VAL A O 1
ATOM 1474 N N . LEU A 1 197 ? -2.236 -7.986 9.869 1.00 86.62 197 LEU A N 1
ATOM 1475 C CA . LEU A 1 197 ? -1.696 -7.843 11.220 1.00 86.62 197 LEU A CA 1
ATOM 1476 C C . LEU A 1 197 ? -2.637 -7.047 12.136 1.00 86.62 197 LEU A C 1
ATOM 1478 O O . LEU A 1 197 ? -2.820 -7.388 13.307 1.00 86.62 197 LEU A O 1
ATOM 1482 N N . VAL A 1 198 ? -3.264 -5.995 11.607 1.00 89.44 198 VAL A N 1
ATOM 1483 C CA . VAL A 1 198 ? -4.270 -5.232 12.352 1.00 89.44 1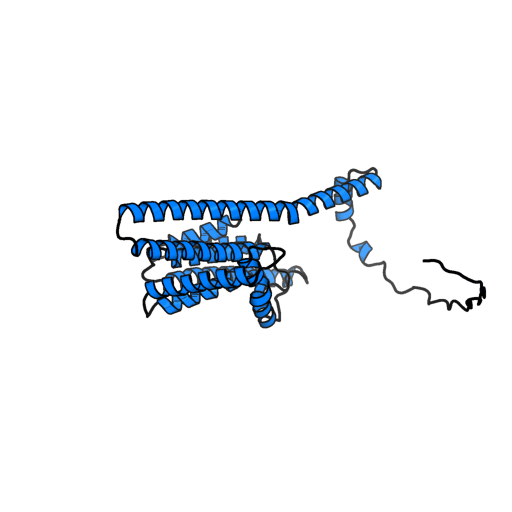98 VAL A CA 1
ATOM 1484 C C . VAL A 1 198 ? -5.544 -6.052 12.541 1.00 89.44 198 VAL A C 1
ATOM 1486 O O . VAL A 1 198 ? -6.081 -6.051 13.642 1.00 89.44 198 VAL A O 1
ATOM 1489 N N . ALA A 1 199 ? -5.992 -6.816 11.543 1.00 89.19 199 ALA A N 1
ATOM 1490 C CA . ALA A 1 199 ? -7.154 -7.701 11.657 1.00 89.19 199 ALA A CA 1
ATOM 1491 C C . ALA A 1 199 ? -6.955 -8.727 12.771 1.00 89.19 199 ALA A C 1
ATOM 1493 O O . ALA A 1 199 ? -7.792 -8.865 13.659 1.00 89.19 199 ALA A O 1
ATOM 1494 N N . ALA A 1 200 ? -5.795 -9.379 12.752 1.00 84.56 200 ALA A N 1
ATOM 1495 C CA . ALA A 1 200 ? -5.345 -10.325 13.752 1.00 84.56 200 ALA A CA 1
ATOM 1496 C C . ALA A 1 200 ? -5.432 -9.702 15.159 1.00 84.56 200 ALA A C 1
ATOM 1498 O O . ALA A 1 200 ? -6.058 -10.271 16.054 1.00 84.56 200 ALA A O 1
ATOM 1499 N N . ARG A 1 201 ? -4.886 -8.492 15.341 1.00 85.62 201 ARG A N 1
ATOM 1500 C CA . ARG A 1 201 ? -4.945 -7.757 16.614 1.00 85.62 201 ARG A CA 1
ATOM 1501 C C . ARG A 1 201 ? -6.375 -7.410 17.041 1.00 85.62 201 ARG A C 1
ATOM 1503 O O . ARG A 1 201 ? -6.705 -7.503 18.218 1.00 85.62 201 ARG A O 1
ATOM 1510 N N . GLU A 1 202 ? -7.221 -6.964 16.123 1.00 86.50 202 GLU A N 1
ATOM 1511 C CA . GLU A 1 202 ? -8.611 -6.611 16.432 1.00 86.50 202 GLU A CA 1
ATOM 1512 C C . GLU A 1 202 ? -9.419 -7.841 16.865 1.00 86.50 202 GLU A C 1
ATOM 1514 O O . GLU A 1 202 ? -10.152 -7.795 17.856 1.00 86.50 202 GLU A O 1
ATOM 1519 N N . ILE A 1 203 ? -9.215 -8.971 16.183 1.00 84.56 203 ILE A N 1
ATOM 1520 C CA . ILE A 1 203 ? -9.802 -10.263 16.548 1.00 84.56 203 ILE A CA 1
ATOM 1521 C C . ILE A 1 203 ? -9.287 -10.707 17.921 1.00 84.56 203 ILE A C 1
ATOM 1523 O O . ILE A 1 203 ? -10.086 -11.108 18.768 1.00 84.56 203 ILE A O 1
ATOM 1527 N N . SER A 1 204 ? -7.982 -10.583 18.191 1.00 81.12 204 SER A N 1
ATOM 1528 C CA . SER A 1 204 ? -7.412 -10.961 19.489 1.00 81.12 204 SER A CA 1
ATOM 1529 C C . SER A 1 204 ? -8.008 -10.130 20.625 1.00 81.12 204 SER A C 1
ATOM 1531 O O . SER A 1 204 ? -8.394 -10.683 21.652 1.00 81.12 204 SER A O 1
ATOM 1533 N N . GLN A 1 205 ? -8.164 -8.818 20.429 1.00 82.25 205 GLN A N 1
ATOM 1534 C CA . GLN A 1 205 ? -8.773 -7.922 21.412 1.00 82.25 205 GLN A CA 1
ATOM 1535 C C . GLN A 1 205 ? -10.249 -8.241 21.657 1.00 82.25 205 GLN A C 1
ATOM 1537 O O . GLN A 1 205 ? -10.705 -8.161 22.801 1.00 82.25 205 GLN A O 1
ATOM 1542 N N . PHE A 1 206 ? -10.983 -8.618 20.608 1.00 83.19 206 PHE A N 1
ATOM 1543 C CA . PHE A 1 206 ? -12.377 -9.043 20.700 1.00 83.19 206 PHE A CA 1
ATOM 1544 C C . PHE A 1 206 ? -12.524 -10.351 21.495 1.00 83.19 206 PHE A C 1
ATOM 1546 O O . PHE A 1 206 ? -13.321 -10.427 22.434 1.00 83.19 206 PHE A O 1
ATOM 1553 N N . VAL A 1 207 ? -11.692 -11.353 21.197 1.00 81.44 207 VAL A N 1
ATOM 1554 C CA . VAL A 1 207 ? -11.646 -12.618 21.950 1.00 81.44 207 VAL A CA 1
ATOM 1555 C C . VAL A 1 207 ? -11.248 -12.361 23.404 1.00 81.44 207 VAL A C 1
ATOM 1557 O O . VAL A 1 207 ? -11.902 -12.840 24.327 1.00 81.44 207 VAL A O 1
ATOM 1560 N N . ALA A 1 208 ? -10.223 -11.541 23.634 1.00 78.44 208 ALA A N 1
ATOM 1561 C CA . ALA A 1 208 ? -9.725 -11.229 24.967 1.00 78.44 208 ALA A CA 1
ATOM 1562 C C . ALA A 1 208 ? -10.737 -10.427 25.809 1.00 78.44 208 ALA A C 1
ATOM 1564 O O . ALA A 1 208 ? -10.776 -10.586 27.027 1.00 78.44 208 ALA A O 1
ATOM 1565 N N . ALA A 1 209 ? -11.579 -9.593 25.186 1.00 78.81 209 ALA A N 1
ATOM 1566 C CA . ALA A 1 209 ? -12.686 -8.909 25.861 1.00 78.81 209 ALA A CA 1
ATOM 1567 C C . ALA A 1 209 ? -13.781 -9.874 26.345 1.00 78.81 209 ALA A C 1
ATOM 1569 O O . ALA A 1 209 ? -14.490 -9.557 27.296 1.00 78.81 209 ALA A O 1
ATOM 1570 N N . SER A 1 210 ? -13.884 -11.055 25.732 1.00 80.69 210 SER A N 1
ATOM 1571 C CA . SER A 1 210 ? -14.842 -12.098 26.112 1.00 80.69 210 SER A CA 1
ATOM 1572 C C . SER A 1 210 ? -14.362 -12.948 27.302 1.00 80.69 210 SER A C 1
ATOM 1574 O O . SER A 1 210 ? -15.134 -13.728 27.856 1.00 80.69 210 SER A O 1
ATOM 1576 N N . VAL A 1 211 ? -13.100 -12.801 27.731 1.00 79.56 211 VAL A N 1
ATOM 1577 C CA . VAL A 1 211 ? -12.497 -13.569 28.833 1.00 79.56 211 VAL A CA 1
ATOM 1578 C C . VAL A 1 211 ? -12.413 -12.709 30.102 1.00 79.56 211 VAL A C 1
ATOM 1580 O O . VAL A 1 211 ? -11.773 -11.661 30.125 1.00 79.56 211 VAL A O 1
ATOM 1583 N N . SER A 1 212 ? -13.017 -13.175 31.200 1.00 69.06 212 SER A N 1
ATOM 1584 C CA . SER A 1 212 ? -13.270 -12.390 32.426 1.00 69.06 212 SER A CA 1
ATOM 1585 C C . SER A 1 212 ? -12.043 -12.018 33.276 1.00 69.06 212 SER A C 1
ATOM 1587 O O . SER A 1 212 ? -12.162 -11.219 34.205 1.00 69.06 212 SER A O 1
ATOM 1589 N N . ARG A 1 213 ? -10.847 -12.560 33.001 1.00 77.81 213 ARG A N 1
ATOM 1590 C CA . ARG A 1 213 ? -9.653 -12.356 33.847 1.00 77.81 213 ARG A CA 1
ATOM 1591 C C . ARG A 1 213 ? -8.637 -11.413 33.202 1.00 77.81 213 ARG A C 1
ATOM 1593 O O . ARG A 1 213 ? -7.990 -11.754 32.214 1.00 77.81 213 ARG A O 1
ATOM 1600 N N . ALA A 1 214 ? -8.404 -10.263 33.837 1.00 72.12 214 ALA A N 1
ATOM 1601 C CA . ALA A 1 214 ? -7.464 -9.234 33.376 1.00 72.12 214 ALA A CA 1
ATOM 1602 C C . ALA A 1 214 ? -6.013 -9.734 33.191 1.00 72.12 214 ALA A C 1
ATOM 1604 O O . ALA A 1 214 ? -5.318 -9.296 32.273 1.00 72.12 214 ALA A O 1
ATOM 1605 N N . LEU A 1 215 ? -5.557 -10.675 34.028 1.00 71.06 215 LEU A N 1
ATOM 1606 C CA . LEU A 1 215 ? -4.232 -11.300 33.899 1.00 71.06 215 LEU A CA 1
ATOM 1607 C C . LEU A 1 215 ? -4.138 -12.210 32.667 1.00 71.06 215 LEU A C 1
ATOM 1609 O O . LEU A 1 215 ? -3.134 -12.178 31.956 1.00 71.06 215 LEU A O 1
ATOM 1613 N N . THR A 1 216 ? -5.195 -12.972 32.379 1.00 74.31 216 THR A N 1
ATOM 1614 C CA . THR A 1 216 ? -5.292 -13.791 31.163 1.00 74.31 216 THR A CA 1
ATOM 1615 C C . THR A 1 216 ? -5.307 -12.901 29.922 1.00 74.31 216 THR A C 1
ATOM 1617 O O . THR A 1 216 ? -4.613 -13.198 28.955 1.00 74.31 216 THR A O 1
ATOM 1620 N N . ARG A 1 217 ? -5.993 -11.752 29.990 1.00 71.94 217 ARG A N 1
ATOM 1621 C CA . ARG A 1 217 ? -6.050 -10.752 28.914 1.00 71.94 217 ARG A CA 1
ATOM 1622 C C . ARG A 1 217 ? -4.664 -10.236 28.511 1.00 71.94 217 ARG A C 1
ATOM 1624 O O . ARG A 1 217 ? -4.296 -10.319 27.347 1.00 71.94 217 ARG A O 1
ATOM 1631 N N . ARG A 1 218 ? -3.858 -9.781 29.483 1.00 75.81 218 ARG A N 1
ATOM 1632 C CA . ARG A 1 218 ? -2.499 -9.265 29.217 1.00 75.81 218 ARG A CA 1
ATOM 1633 C C . ARG A 1 218 ? -1.562 -10.332 28.648 1.00 75.81 218 ARG A C 1
ATOM 1635 O O . ARG A 1 218 ? -0.756 -10.024 27.777 1.00 75.81 218 ARG A O 1
ATOM 1642 N N . ARG A 1 219 ? -1.659 -11.575 29.136 1.00 78.12 219 ARG A N 1
ATOM 1643 C CA . ARG A 1 219 ? -0.848 -12.692 28.626 1.00 78.12 219 ARG A CA 1
ATOM 1644 C C . ARG A 1 219 ? -1.228 -13.061 27.193 1.00 78.12 219 ARG A C 1
ATOM 1646 O O . ARG A 1 219 ? -0.330 -13.276 26.390 1.00 78.12 219 ARG A O 1
ATOM 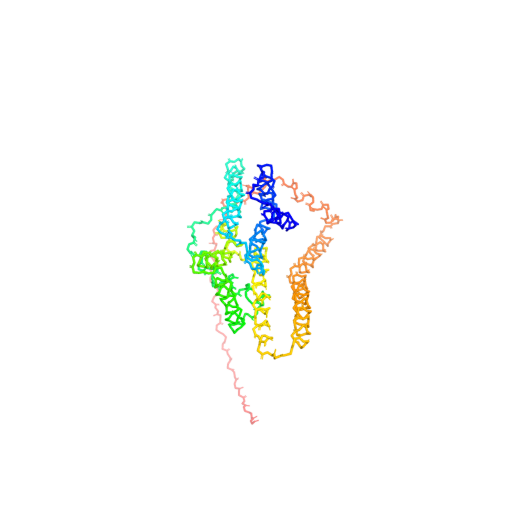1653 N N . LEU A 1 220 ? -2.523 -13.084 26.871 1.00 75.56 220 LEU A N 1
ATOM 1654 C CA . LEU A 1 220 ? -3.004 -13.343 25.512 1.00 75.56 220 LEU A CA 1
ATOM 1655 C C . LEU A 1 220 ? -2.580 -12.238 24.540 1.00 75.56 220 LEU A C 1
ATOM 1657 O O . LEU A 1 220 ? -2.049 -12.553 23.482 1.00 75.56 220 LEU A O 1
ATOM 1661 N N . ASP A 1 221 ? -2.717 -10.964 24.916 1.00 71.88 221 ASP A N 1
ATOM 1662 C CA . ASP A 1 221 ? -2.289 -9.841 24.070 1.00 71.88 221 ASP A CA 1
ATOM 1663 C C . ASP A 1 221 ? -0.773 -9.869 23.797 1.00 71.88 221 ASP A C 1
ATOM 1665 O O . ASP A 1 221 ? -0.336 -9.637 22.666 1.00 71.88 221 ASP A O 1
ATOM 1669 N N . ALA A 1 222 ? 0.039 -10.184 24.814 1.00 75.31 222 ALA A N 1
ATOM 1670 C CA . ALA A 1 222 ? 1.491 -10.294 24.676 1.00 75.31 222 ALA A CA 1
ATOM 1671 C C . ALA A 1 222 ? 1.901 -11.501 23.817 1.00 75.31 222 ALA A C 1
ATOM 1673 O O . ALA A 1 222 ? 2.711 -11.351 22.904 1.00 75.31 222 ALA A O 1
ATOM 1674 N N . ALA A 1 223 ? 1.316 -12.677 24.070 1.00 76.00 223 ALA A N 1
ATOM 1675 C CA . ALA A 1 223 ? 1.576 -13.885 23.291 1.00 76.00 223 ALA A CA 1
ATOM 1676 C C . ALA A 1 223 ? 1.171 -13.701 21.823 1.00 76.00 223 ALA A C 1
ATOM 1678 O O . ALA A 1 223 ? 1.915 -14.082 20.924 1.00 76.00 223 ALA A O 1
ATOM 1679 N N . PHE A 1 224 ? 0.033 -13.051 21.578 1.00 73.69 224 PHE A N 1
ATOM 1680 C CA . PHE A 1 224 ? -0.437 -12.755 20.234 1.00 73.69 224 PHE A CA 1
ATOM 1681 C C . PHE A 1 224 ? 0.464 -11.751 19.518 1.00 73.69 224 PHE A C 1
ATOM 1683 O O . PHE A 1 224 ? 0.833 -11.970 18.372 1.00 73.69 224 PHE A O 1
ATOM 1690 N N . SER A 1 225 ? 0.880 -10.680 20.201 1.00 72.00 225 SER A N 1
ATOM 1691 C CA . SER A 1 225 ? 1.822 -9.703 19.639 1.00 72.00 225 SER A CA 1
ATOM 1692 C C . SER A 1 225 ? 3.162 -10.354 19.286 1.00 72.00 225 SER A C 1
ATOM 1694 O O . SER A 1 225 ? 3.722 -10.070 18.230 1.00 72.00 225 SER A O 1
ATOM 1696 N N . LEU A 1 226 ? 3.656 -11.266 20.130 1.00 75.38 226 LEU A N 1
ATOM 1697 C CA . LEU A 1 226 ? 4.874 -12.028 19.859 1.00 75.38 226 LEU A CA 1
ATOM 1698 C C . LEU A 1 226 ? 4.694 -12.973 18.663 1.00 75.38 226 LEU A C 1
ATOM 1700 O O . LEU A 1 226 ? 5.544 -12.995 17.777 1.00 75.38 226 LEU A O 1
ATOM 1704 N N . ALA A 1 227 ? 3.575 -13.702 18.604 1.00 71.62 227 ALA A N 1
ATOM 1705 C CA . ALA A 1 227 ? 3.241 -14.575 17.480 1.00 71.62 227 ALA A CA 1
ATOM 1706 C C . ALA A 1 227 ? 3.129 -13.789 16.166 1.00 71.62 227 ALA A C 1
ATOM 1708 O O . ALA A 1 227 ? 3.586 -14.247 15.126 1.00 71.62 227 ALA A O 1
ATOM 1709 N N . LEU A 1 228 ? 2.585 -12.575 16.226 1.00 69.19 228 LEU A N 1
ATOM 1710 C CA . LEU A 1 228 ? 2.445 -11.677 15.090 1.00 69.19 228 LEU A CA 1
ATOM 1711 C C . LEU A 1 228 ? 3.800 -11.190 14.560 1.00 69.19 228 LEU A C 1
ATOM 1713 O O . LEU A 1 228 ? 4.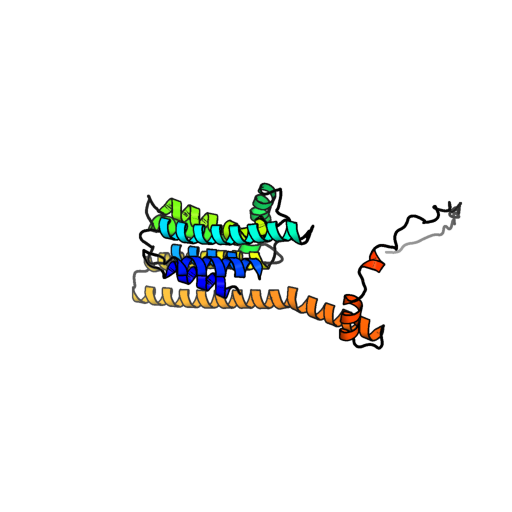037 -11.196 13.351 1.00 69.19 228 LEU A O 1
ATOM 1717 N N . VAL A 1 229 ? 4.704 -10.798 15.465 1.00 71.50 229 VAL A N 1
ATOM 1718 C CA . VAL A 1 229 ? 6.085 -10.423 15.125 1.00 71.50 229 VAL A CA 1
ATOM 1719 C C . VAL A 1 229 ? 6.831 -11.619 14.536 1.00 71.50 229 VAL A C 1
ATOM 1721 O O . VAL A 1 229 ? 7.487 -11.472 13.508 1.00 71.50 229 VAL A O 1
ATOM 1724 N N . ALA A 1 230 ? 6.684 -12.805 15.132 1.00 68.31 230 ALA A N 1
ATOM 1725 C CA . ALA A 1 230 ? 7.289 -14.031 14.627 1.00 68.31 230 ALA A CA 1
ATOM 1726 C C . ALA A 1 230 ? 6.761 -14.390 13.228 1.00 68.31 230 ALA A C 1
ATOM 1728 O O . ALA A 1 230 ? 7.558 -14.616 12.324 1.00 68.31 230 ALA A O 1
ATOM 1729 N N . ALA A 1 231 ? 5.443 -14.356 13.009 1.00 63.53 231 ALA A N 1
ATOM 1730 C CA . ALA A 1 231 ? 4.834 -14.608 11.703 1.00 63.53 231 ALA A CA 1
ATOM 1731 C C . ALA A 1 231 ? 5.307 -13.596 10.649 1.00 63.53 231 ALA A C 1
ATOM 1733 O O . ALA A 1 231 ? 5.653 -13.978 9.537 1.00 63.53 231 ALA A O 1
ATOM 1734 N N . THR A 1 232 ? 5.404 -12.316 11.014 1.00 64.38 232 THR A N 1
ATOM 1735 C CA . THR A 1 232 ? 5.942 -11.268 10.132 1.00 64.38 232 THR A CA 1
ATOM 1736 C C . THR A 1 232 ? 7.401 -11.539 9.763 1.00 64.38 232 THR A C 1
ATOM 1738 O O . THR A 1 232 ? 7.772 -11.399 8.600 1.00 64.38 232 THR A O 1
ATOM 1741 N N . ALA A 1 233 ? 8.228 -11.950 10.729 1.00 69.19 233 ALA A N 1
ATOM 1742 C CA . ALA A 1 233 ? 9.626 -12.300 10.491 1.00 69.19 233 ALA A CA 1
ATOM 1743 C C . ALA A 1 233 ? 9.763 -13.538 9.590 1.00 69.19 233 ALA A C 1
ATOM 1745 O O . ALA A 1 233 ? 10.598 -13.541 8.690 1.00 69.19 233 ALA A O 1
ATOM 1746 N N . VAL A 1 234 ? 8.910 -14.550 9.783 1.00 69.50 234 VAL A N 1
ATOM 1747 C CA . VAL A 1 234 ? 8.861 -15.748 8.934 1.00 69.50 234 VAL A CA 1
ATOM 1748 C C . VAL A 1 234 ? 8.445 -15.385 7.513 1.00 69.50 234 VAL A C 1
ATOM 1750 O O . VAL A 1 234 ? 9.148 -15.749 6.581 1.00 69.50 234 VAL A O 1
ATOM 1753 N N . ILE A 1 235 ? 7.370 -14.612 7.329 1.00 65.81 235 ILE A N 1
ATOM 1754 C CA . ILE A 1 235 ? 6.933 -14.156 6.000 1.00 65.81 235 ILE A CA 1
ATOM 1755 C C . ILE A 1 235 ? 8.044 -13.349 5.324 1.00 65.81 235 ILE A C 1
ATOM 1757 O O . ILE A 1 235 ? 8.350 -13.588 4.162 1.00 65.81 235 ILE A O 1
ATOM 1761 N N . ALA A 1 236 ? 8.697 -12.433 6.043 1.00 67.25 236 ALA A N 1
ATOM 1762 C CA . ALA A 1 236 ? 9.817 -11.670 5.500 1.00 67.25 236 ALA A CA 1
ATOM 1763 C C . ALA A 1 236 ? 10.991 -12.573 5.086 1.00 67.25 236 ALA A C 1
ATOM 1765 O O . ALA A 1 236 ? 11.590 -12.340 4.039 1.00 67.25 236 ALA A O 1
ATOM 1766 N N . ALA A 1 237 ? 11.301 -13.609 5.870 1.00 69.56 237 ALA A N 1
ATOM 1767 C CA . ALA A 1 237 ? 12.338 -14.584 5.540 1.00 69.56 237 ALA A CA 1
ATOM 1768 C C . ALA A 1 237 ? 11.958 -15.445 4.324 1.00 69.56 237 ALA A C 1
ATOM 1770 O O . ALA A 1 237 ? 12.789 -15.643 3.439 1.00 69.56 237 ALA A O 1
ATOM 1771 N N . VAL A 1 238 ? 10.706 -15.904 4.235 1.00 71.25 238 VAL A N 1
ATOM 1772 C CA . VAL A 1 238 ? 10.186 -16.656 3.081 1.00 71.25 238 VAL A CA 1
ATOM 1773 C C . VAL A 1 238 ? 10.223 -15.792 1.824 1.00 71.25 238 VAL A C 1
ATOM 1775 O O . VAL A 1 238 ? 10.762 -16.209 0.809 1.00 71.25 238 VAL A O 1
ATOM 1778 N N . VAL A 1 239 ? 9.749 -14.548 1.885 1.00 67.25 239 VAL A N 1
ATOM 1779 C CA . VAL A 1 239 ? 9.813 -13.628 0.740 1.00 67.25 239 VAL A CA 1
ATOM 1780 C C . VAL A 1 239 ? 11.264 -13.345 0.344 1.00 67.25 239 VAL A C 1
ATOM 1782 O O . VAL A 1 239 ? 11.577 -13.336 -0.842 1.00 67.25 239 VAL A O 1
ATOM 1785 N N . ALA A 1 240 ? 12.168 -13.138 1.307 1.00 70.81 240 ALA A N 1
ATOM 1786 C CA . ALA A 1 240 ? 13.581 -12.894 1.020 1.00 70.81 240 ALA A CA 1
ATOM 1787 C C . ALA A 1 240 ? 14.266 -14.103 0.363 1.00 70.81 240 ALA A C 1
ATOM 1789 O O . ALA A 1 240 ? 15.054 -13.916 -0.561 1.00 70.81 240 ALA A O 1
ATOM 1790 N N . THR A 1 241 ? 13.955 -15.319 0.818 1.00 73.56 241 THR A N 1
ATOM 1791 C CA . THR A 1 241 ? 14.485 -16.566 0.240 1.00 73.56 241 THR A CA 1
ATOM 1792 C C . THR A 1 241 ? 13.910 -16.818 -1.147 1.00 73.56 241 THR A C 1
ATOM 1794 O O . THR A 1 241 ? 14.677 -16.966 -2.087 1.00 73.56 241 THR A O 1
ATOM 1797 N N . THR A 1 242 ? 12.592 -16.706 -1.313 1.00 72.31 242 THR A N 1
ATOM 1798 C CA . THR A 1 242 ? 11.915 -16.843 -2.615 1.00 72.31 242 THR A CA 1
ATOM 1799 C C . THR A 1 242 ? 12.449 -15.825 -3.630 1.00 72.31 242 THR A C 1
ATOM 1801 O O . THR A 1 242 ? 12.829 -16.181 -4.738 1.00 72.31 242 THR A O 1
ATOM 1804 N N . MET A 1 243 ? 12.604 -14.549 -3.245 1.00 70.00 243 MET A N 1
ATOM 1805 C CA . MET A 1 243 ? 13.219 -13.539 -4.121 1.00 70.00 243 MET A CA 1
ATOM 1806 C C . MET A 1 243 ? 14.678 -13.861 -4.469 1.00 70.00 243 MET A C 1
ATOM 1808 O O . MET A 1 243 ? 15.134 -13.533 -5.567 1.00 70.00 243 MET A O 1
ATOM 1812 N N . TYR A 1 244 ? 15.433 -14.441 -3.537 1.00 76.19 244 TYR A N 1
ATOM 1813 C CA . TYR A 1 244 ? 16.812 -14.829 -3.797 1.00 76.19 244 TYR A CA 1
ATOM 1814 C C . TYR A 1 244 ? 16.877 -15.993 -4.789 1.00 76.19 244 TYR A C 1
ATOM 1816 O O . TYR A 1 244 ? 17.591 -15.889 -5.786 1.00 76.19 244 TYR A O 1
ATOM 1824 N N . ASP A 1 245 ? 16.103 -17.048 -4.549 1.00 75.56 245 ASP A N 1
ATOM 1825 C CA . ASP A 1 245 ? 16.129 -18.276 -5.341 1.00 75.56 245 ASP A CA 1
ATOM 1826 C C . ASP A 1 245 ? 15.500 -18.107 -6.728 1.00 75.56 245 ASP A C 1
ATOM 1828 O O . ASP A 1 245 ? 16.053 -18.624 -7.696 1.00 75.56 245 ASP A O 1
ATOM 1832 N N . ASP A 1 246 ? 14.424 -17.328 -6.859 1.00 74.12 246 ASP A N 1
ATOM 1833 C CA . ASP A 1 246 ? 13.704 -17.196 -8.133 1.00 74.12 246 ASP A CA 1
ATOM 1834 C C . ASP A 1 246 ? 14.201 -16.032 -8.996 1.00 74.12 246 ASP A C 1
ATOM 1836 O O . ASP A 1 246 ? 14.003 -16.024 -10.212 1.00 74.12 246 ASP A O 1
ATOM 1840 N N . LEU A 1 247 ? 14.835 -15.019 -8.393 1.00 69.94 247 LEU A N 1
ATOM 1841 C CA . LEU A 1 247 ? 15.212 -13.797 -9.109 1.00 69.94 247 LEU A CA 1
ATOM 1842 C C . LEU A 1 247 ? 16.722 -13.583 -9.166 1.00 69.94 247 LEU A C 1
ATOM 1844 O O . LEU A 1 247 ? 17.273 -13.327 -10.235 1.00 69.94 247 LEU A O 1
ATOM 1848 N N . ILE A 1 248 ? 17.393 -13.650 -8.016 1.00 77.06 248 ILE A N 1
ATOM 1849 C CA . ILE A 1 248 ? 18.811 -13.285 -7.914 1.00 77.06 248 ILE A CA 1
ATOM 1850 C C . ILE A 1 248 ? 19.685 -14.434 -8.406 1.00 77.06 248 ILE A C 1
ATOM 1852 O O . ILE A 1 248 ? 20.615 -14.216 -9.188 1.00 77.06 248 ILE A O 1
ATOM 1856 N N . ARG A 1 249 ? 19.388 -15.655 -7.963 1.00 85.19 249 ARG A N 1
ATOM 1857 C CA . ARG A 1 249 ? 20.175 -16.840 -8.283 1.00 85.19 249 ARG A CA 1
ATOM 1858 C C . ARG A 1 249 ? 20.168 -17.164 -9.782 1.00 85.19 249 ARG A C 1
ATOM 1860 O O . ARG A 1 249 ? 21.266 -17.234 -10.329 1.00 85.19 249 ARG A O 1
ATOM 1867 N N . PRO A 1 250 ? 19.025 -17.213 -10.498 1.00 85.94 250 PRO A N 1
ATOM 1868 C CA . PRO A 1 250 ? 19.020 -17.551 -11.920 1.00 85.94 250 PRO A CA 1
ATOM 1869 C C . PRO A 1 250 ? 19.759 -16.508 -12.757 1.00 85.94 250 PRO A C 1
ATOM 1871 O O . PRO A 1 250 ? 20.539 -16.861 -13.630 1.00 85.94 250 PRO A O 1
ATOM 1874 N N . GLN A 1 251 ? 19.615 -15.217 -12.437 1.00 82.00 251 GLN A N 1
ATOM 1875 C CA . GLN A 1 251 ? 20.352 -14.147 -13.119 1.00 82.00 251 GLN A CA 1
ATOM 1876 C C . GLN A 1 251 ? 21.863 -14.239 -12.886 1.00 82.00 251 GLN A C 1
ATOM 1878 O O . GLN A 1 251 ? 22.654 -13.941 -13.782 1.00 82.00 251 GLN A O 1
ATOM 1883 N N . THR A 1 252 ? 22.271 -14.636 -11.679 1.00 89.06 252 THR A N 1
ATOM 1884 C CA . THR A 1 252 ? 23.685 -14.825 -11.341 1.00 89.06 252 THR A CA 1
ATOM 1885 C C . THR A 1 252 ? 24.257 -16.032 -12.083 1.00 89.06 252 THR A C 1
ATOM 1887 O O . THR A 1 252 ? 25.344 -15.928 -12.655 1.00 89.06 252 THR A O 1
ATOM 1890 N N . ASP A 1 253 ? 23.503 -17.130 -12.138 1.00 92.00 253 ASP A N 1
ATOM 1891 C CA . ASP A 1 253 ? 23.879 -18.365 -12.827 1.00 92.00 253 ASP A CA 1
ATOM 1892 C C . ASP A 1 253 ? 23.927 -18.163 -14.354 1.00 92.00 253 ASP A C 1
ATOM 1894 O O . ASP A 1 253 ? 24.909 -18.540 -14.996 1.00 92.00 253 ASP A O 1
ATOM 1898 N N . GLU A 1 254 ? 22.941 -17.478 -14.943 1.00 86.75 254 GLU A N 1
ATOM 1899 C CA . GLU A 1 254 ? 22.924 -17.101 -16.364 1.00 86.75 254 GLU A CA 1
ATOM 1900 C C . GLU A 1 254 ? 24.100 -16.187 -16.723 1.00 86.75 254 GLU A C 1
ATOM 1902 O O . GLU A 1 254 ? 24.788 -16.414 -17.721 1.00 86.75 254 GLU A O 1
ATOM 1907 N N . LEU A 1 255 ? 24.384 -15.168 -15.904 1.00 86.44 255 LEU A N 1
ATOM 1908 C CA . LEU A 1 255 ? 25.520 -14.273 -16.127 1.00 86.44 255 LEU A CA 1
ATOM 1909 C C . LEU A 1 255 ? 26.853 -15.025 -16.030 1.00 86.44 255 LEU A C 1
ATOM 1911 O O . LEU A 1 255 ? 27.772 -14.760 -16.811 1.00 86.44 255 LEU A O 1
ATOM 1915 N N . ALA A 1 256 ? 26.972 -15.958 -15.084 1.00 90.38 256 ALA A N 1
ATOM 1916 C CA . ALA A 1 256 ? 28.143 -16.816 -14.955 1.00 90.38 256 ALA A CA 1
ATOM 1917 C C . ALA A 1 256 ? 28.307 -17.727 -16.183 1.00 90.38 256 ALA A C 1
ATOM 1919 O O . ALA A 1 256 ? 29.411 -17.815 -16.724 1.00 90.38 256 ALA A O 1
ATOM 1920 N N . ALA A 1 257 ? 27.219 -18.324 -16.678 1.00 91.44 257 ALA A N 1
ATOM 1921 C CA . ALA A 1 257 ? 27.217 -19.143 -17.888 1.00 91.44 257 ALA A CA 1
ATOM 1922 C C . ALA A 1 257 ? 27.618 -18.333 -19.133 1.00 91.44 257 ALA A C 1
ATOM 1924 O O . ALA A 1 257 ? 28.493 -18.759 -19.888 1.00 91.44 257 ALA A O 1
ATOM 1925 N N . PHE A 1 258 ? 27.066 -17.126 -19.311 1.00 86.31 258 PHE A N 1
ATOM 1926 C CA . PHE A 1 258 ? 27.446 -16.213 -20.396 1.00 86.31 258 PHE A CA 1
ATOM 1927 C C . PHE A 1 258 ? 28.926 -15.832 -20.343 1.00 86.31 258 PHE A C 1
ATOM 1929 O O . PHE A 1 258 ? 29.615 -15.862 -21.364 1.00 86.31 258 PHE A O 1
ATOM 1936 N N . ARG A 1 259 ? 29.442 -15.503 -19.153 1.00 84.69 259 ARG A N 1
ATOM 1937 C CA . ARG A 1 259 ? 30.872 -15.217 -18.957 1.00 84.69 259 ARG A CA 1
ATOM 1938 C C . ARG A 1 259 ? 31.742 -16.429 -19.286 1.00 84.69 259 ARG A C 1
ATOM 1940 O O . ARG A 1 259 ? 32.796 -16.257 -19.892 1.00 84.69 259 ARG A O 1
ATOM 1947 N N . GLY A 1 260 ? 31.300 -17.633 -18.924 1.00 86.69 260 GLY A N 1
ATOM 1948 C CA . GLY A 1 260 ? 31.967 -18.885 -19.283 1.00 86.69 260 GLY A CA 1
ATOM 1949 C C . GLY A 1 260 ? 32.028 -19.104 -20.797 1.00 86.69 260 GLY A C 1
ATOM 1950 O O . GLY A 1 260 ? 33.102 -19.364 -21.333 1.00 86.69 260 GLY A O 1
ATOM 1951 N N . ALA A 1 261 ? 30.908 -18.920 -21.500 1.00 87.69 261 ALA A N 1
ATOM 1952 C CA . ALA A 1 261 ? 30.836 -19.062 -22.955 1.00 87.69 261 ALA A CA 1
ATOM 1953 C C . ALA A 1 261 ? 31.706 -18.030 -23.698 1.00 87.69 261 ALA A C 1
ATOM 1955 O O . ALA A 1 261 ? 32.372 -18.370 -24.677 1.00 87.69 261 ALA A O 1
ATOM 1956 N N . LEU A 1 262 ? 31.749 -16.782 -23.215 1.00 84.81 262 LEU A N 1
ATOM 1957 C CA . LEU A 1 262 ? 32.618 -15.745 -23.776 1.00 84.81 262 LEU A CA 1
ATOM 1958 C C . LEU A 1 262 ? 34.099 -16.096 -23.615 1.00 84.81 262 LEU A C 1
ATOM 1960 O O . LEU A 1 262 ? 34.824 -16.016 -24.600 1.00 84.81 262 LEU A O 1
ATOM 1964 N N . ARG A 1 263 ? 34.523 -16.557 -22.430 1.00 85.00 263 ARG A N 1
ATOM 1965 C CA . ARG A 1 263 ? 35.905 -17.016 -22.185 1.00 85.00 263 ARG A CA 1
ATOM 1966 C C . ARG A 1 263 ? 36.304 -18.210 -23.050 1.00 85.00 263 ARG A C 1
ATOM 1968 O O . ARG A 1 263 ? 37.464 -18.346 -23.398 1.00 85.00 263 ARG A O 1
ATOM 1975 N N . ALA A 1 264 ? 35.356 -19.087 -23.377 1.00 86.88 264 ALA A N 1
ATOM 1976 C CA . ALA A 1 264 ? 35.619 -20.227 -24.253 1.00 86.88 264 ALA A CA 1
ATOM 1977 C C . ALA A 1 264 ? 35.746 -19.826 -25.735 1.00 86.88 264 ALA A C 1
ATOM 1979 O O . ALA A 1 264 ? 36.353 -20.554 -26.514 1.00 86.88 264 ALA A O 1
ATOM 1980 N N . THR A 1 265 ? 35.150 -18.697 -26.131 1.00 89.44 265 THR A N 1
ATOM 1981 C CA . THR A 1 265 ? 35.108 -18.235 -27.531 1.00 89.44 265 THR A CA 1
ATOM 1982 C C . THR A 1 265 ? 36.181 -17.187 -27.835 1.00 89.44 265 THR A C 1
ATOM 1984 O O . THR A 1 265 ? 36.636 -17.082 -28.971 1.00 89.44 265 THR A O 1
ATOM 1987 N N . TYR A 1 266 ? 36.580 -16.401 -26.836 1.00 84.06 266 TYR A N 1
ATOM 1988 C CA . TYR A 1 266 ? 37.518 -15.294 -26.962 1.00 84.06 266 TYR A CA 1
ATOM 1989 C C . TYR A 1 266 ? 38.589 -15.403 -25.869 1.00 84.06 266 TYR A C 1
ATOM 1991 O O . TYR A 1 266 ? 38.248 -15.567 -24.701 1.00 84.06 266 TYR A O 1
ATOM 1999 N N . ASP A 1 267 ? 39.863 -15.241 -26.237 1.00 79.81 267 ASP A N 1
ATOM 2000 C CA . ASP A 1 267 ? 40.997 -15.224 -25.289 1.00 79.81 267 ASP A CA 1
ATOM 2001 C C . ASP A 1 267 ? 41.027 -13.969 -24.391 1.00 79.81 267 ASP A C 1
ATOM 2003 O O . ASP A 1 267 ? 41.761 -13.913 -23.405 1.00 79.81 267 ASP A O 1
ATOM 2007 N N . ASP A 1 268 ? 40.230 -12.949 -24.723 1.00 74.00 268 ASP A N 1
ATOM 2008 C CA . ASP A 1 268 ? 40.113 -11.723 -23.934 1.00 74.00 268 ASP A CA 1
ATOM 2009 C C . ASP A 1 268 ? 39.236 -11.952 -22.683 1.00 74.00 268 ASP A C 1
ATOM 2011 O O . ASP A 1 268 ? 38.204 -12.626 -22.722 1.00 74.00 268 ASP A O 1
ATOM 2015 N N . ASP A 1 269 ? 39.594 -11.314 -21.564 1.00 76.06 269 ASP A N 1
ATOM 2016 C CA . ASP A 1 269 ? 38.781 -11.339 -20.343 1.00 76.06 269 ASP A CA 1
ATOM 2017 C C . ASP A 1 269 ? 37.360 -10.787 -20.625 1.00 76.06 269 ASP A C 1
ATOM 2019 O O . ASP A 1 269 ? 37.234 -9.698 -21.201 1.00 76.06 269 ASP A O 1
ATOM 2023 N N . PRO A 1 270 ? 36.269 -11.486 -20.247 1.00 67.62 270 PRO A N 1
ATOM 2024 C CA . PRO A 1 270 ? 34.888 -11.106 -20.562 1.00 67.62 270 PRO A CA 1
ATOM 2025 C C . PRO A 1 270 ? 34.495 -9.687 -20.145 1.00 67.62 270 PRO A C 1
ATOM 2027 O O . PRO A 1 270 ? 33.667 -9.068 -20.819 1.00 67.62 270 PRO A O 1
ATOM 2030 N N . ASP A 1 271 ? 35.093 -9.138 -19.088 1.00 73.19 271 ASP A N 1
ATOM 2031 C CA . ASP A 1 271 ? 34.838 -7.753 -18.684 1.00 73.19 271 ASP A CA 1
ATOM 2032 C C . ASP A 1 271 ? 35.427 -6.750 -19.703 1.00 73.19 271 ASP A C 1
ATOM 2034 O O . ASP A 1 271 ? 34.840 -5.698 -19.971 1.00 73.19 271 ASP A O 1
ATOM 2038 N N . THR A 1 272 ? 36.512 -7.119 -20.389 1.00 68.69 272 THR A N 1
ATOM 2039 C CA . THR A 1 272 ? 37.113 -6.356 -21.497 1.00 68.69 272 THR A CA 1
ATOM 2040 C C . THR A 1 272 ? 36.251 -6.426 -22.764 1.00 68.69 272 THR A C 1
ATOM 2042 O O . THR A 1 272 ? 36.062 -5.419 -23.459 1.00 68.69 272 THR A O 1
ATOM 2045 N N . ILE A 1 273 ? 35.649 -7.589 -23.040 1.00 62.66 273 ILE A N 1
ATOM 2046 C CA . ILE A 1 273 ? 34.719 -7.798 -24.165 1.00 62.66 273 ILE A CA 1
ATOM 2047 C C . ILE A 1 273 ? 33.432 -6.988 -23.965 1.00 62.66 273 ILE A C 1
ATOM 2049 O O . ILE A 1 273 ? 32.966 -6.327 -24.898 1.00 62.66 273 ILE A O 1
ATOM 2053 N N . ALA A 1 274 ? 32.892 -6.957 -22.742 1.00 62.03 274 ALA A N 1
ATOM 2054 C CA . ALA A 1 274 ? 31.716 -6.158 -22.401 1.00 62.03 274 ALA A CA 1
ATOM 2055 C C . ALA A 1 274 ? 31.942 -4.657 -22.665 1.00 62.03 274 ALA A C 1
ATOM 2057 O O . ALA A 1 274 ? 31.056 -3.975 -23.188 1.00 62.03 274 ALA A O 1
ATOM 2058 N N . VAL A 1 275 ? 33.143 -4.140 -22.377 1.00 61.59 275 VAL A N 1
ATOM 2059 C CA . VAL A 1 275 ? 33.519 -2.748 -22.675 1.00 61.59 275 VAL A CA 1
ATOM 2060 C C . VAL A 1 275 ? 33.645 -2.500 -24.183 1.00 61.59 275 VAL A C 1
ATOM 2062 O O . VAL A 1 275 ? 33.226 -1.436 -24.649 1.00 61.59 275 VAL A O 1
ATOM 2065 N N . ARG A 1 276 ? 34.165 -3.460 -24.966 1.00 60.50 276 ARG A N 1
ATOM 2066 C CA . ARG A 1 276 ? 34.245 -3.346 -26.437 1.00 60.50 276 ARG A CA 1
ATOM 2067 C C . ARG A 1 276 ? 32.870 -3.362 -27.102 1.00 60.50 276 ARG A C 1
ATOM 2069 O O . ARG A 1 276 ? 32.607 -2.493 -27.929 1.00 60.50 276 ARG A O 1
ATOM 2076 N N . LEU A 1 277 ? 31.976 -4.269 -26.706 1.00 59.69 277 LEU A N 1
ATOM 2077 C CA . LEU A 1 277 ? 30.605 -4.334 -27.234 1.00 59.69 277 LEU A CA 1
ATOM 2078 C C . LEU A 1 277 ? 29.816 -3.048 -26.947 1.00 59.69 277 LEU A C 1
ATOM 2080 O O . LEU A 1 277 ? 29.041 -2.596 -27.784 1.00 59.69 277 LEU A O 1
ATOM 2084 N N . ARG A 1 278 ? 30.078 -2.396 -25.807 1.00 55.78 278 ARG A N 1
ATOM 2085 C CA . ARG A 1 278 ? 29.488 -1.092 -25.462 1.00 55.78 278 ARG A CA 1
ATOM 2086 C C . ARG A 1 278 ? 29.989 0.072 -26.323 1.00 55.78 278 ARG A C 1
ATOM 2088 O O . ARG A 1 278 ? 29.346 1.117 -26.341 1.00 55.78 278 ARG A O 1
ATOM 2095 N N . ARG A 1 279 ? 31.144 -0.080 -26.980 1.00 53.06 279 ARG A N 1
ATOM 2096 C CA . ARG A 1 279 ? 31.779 0.946 -27.825 1.00 53.06 279 ARG A CA 1
ATOM 2097 C C . ARG A 1 279 ? 31.565 0.724 -29.319 1.00 53.06 279 ARG A C 1
ATOM 2099 O O . ARG A 1 279 ? 32.034 1.555 -30.091 1.00 53.06 279 ARG A O 1
ATOM 2106 N N . VAL A 1 280 ? 30.874 -0.341 -29.736 1.00 52.25 280 VAL A N 1
ATOM 2107 C CA . VAL A 1 280 ? 30.502 -0.509 -31.147 1.00 52.25 280 VAL A CA 1
ATOM 2108 C C . VAL A 1 280 ? 29.582 0.659 -31.520 1.00 52.25 280 VAL A C 1
ATOM 2110 O O . VAL A 1 280 ? 28.494 0.778 -30.951 1.00 52.25 280 VAL A O 1
ATOM 2113 N N . PRO A 1 281 ? 29.999 1.558 -32.426 1.00 47.16 281 PRO A N 1
ATOM 2114 C CA . PRO A 1 281 ? 29.185 2.701 -32.797 1.00 47.16 281 PRO A CA 1
ATOM 2115 C C . PRO A 1 281 ? 27.870 2.207 -33.402 1.00 47.16 281 PRO A C 1
ATOM 2117 O O . PRO A 1 281 ? 27.874 1.350 -34.287 1.00 47.16 281 PRO A O 1
ATOM 2120 N N . HIS A 1 282 ? 26.748 2.798 -32.986 1.00 52.44 282 HIS A N 1
ATOM 2121 C CA . HIS A 1 282 ? 25.411 2.518 -33.531 1.00 52.44 282 HIS A CA 1
ATOM 2122 C C . HIS A 1 282 ? 25.307 2.661 -35.067 1.00 52.44 282 HIS A C 1
ATOM 2124 O O . HIS A 1 282 ? 24.311 2.243 -35.651 1.00 52.44 282 HIS A O 1
ATOM 2130 N N . ALA A 1 283 ? 26.335 3.195 -35.733 1.00 51.72 283 ALA A N 1
ATOM 2131 C CA . ALA A 1 283 ? 26.427 3.304 -37.183 1.00 51.72 283 ALA A CA 1
ATOM 2132 C C . ALA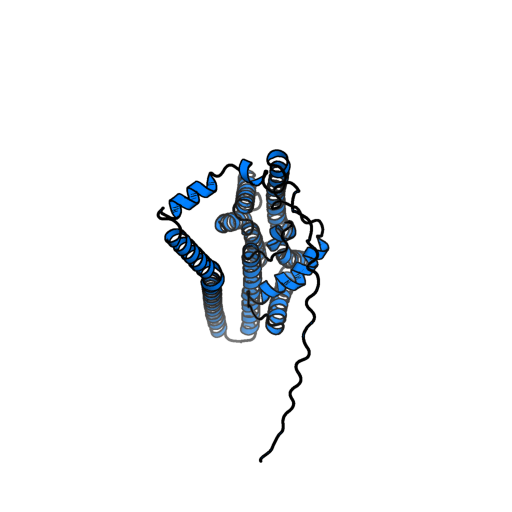 A 1 283 ? 26.399 1.949 -37.924 1.00 51.72 283 ALA A C 1
ATOM 2134 O O . ALA A 1 283 ? 25.932 1.905 -39.057 1.00 51.72 283 ALA A O 1
ATOM 2135 N N . ILE A 1 284 ? 26.830 0.838 -37.308 1.00 52.59 284 ILE A N 1
ATOM 2136 C CA . ILE A 1 284 ? 26.888 -0.469 -38.002 1.00 52.59 284 ILE A CA 1
ATOM 2137 C C . ILE A 1 284 ? 25.538 -1.216 -37.966 1.00 52.59 284 ILE A C 1
ATOM 2139 O O . ILE A 1 284 ? 25.252 -2.027 -38.842 1.00 52.59 284 ILE A O 1
ATOM 2143 N N . VAL A 1 285 ? 24.642 -0.892 -37.027 1.00 50.44 285 VAL A N 1
ATOM 2144 C CA . VAL A 1 285 ? 23.321 -1.553 -36.924 1.00 50.44 285 VAL A CA 1
ATOM 2145 C C . VAL A 1 285 ? 22.313 -1.005 -37.957 1.00 50.44 285 VAL A C 1
ATOM 2147 O O . VAL A 1 285 ? 21.285 -1.626 -38.209 1.00 50.44 285 VAL A O 1
ATOM 2150 N N . GLY A 1 286 ? 22.617 0.120 -38.618 1.00 46.88 286 GLY A N 1
ATOM 2151 C CA . GLY A 1 286 ? 21.731 0.767 -39.597 1.00 46.88 286 GLY A CA 1
ATOM 2152 C C . GLY A 1 286 ? 21.946 0.407 -41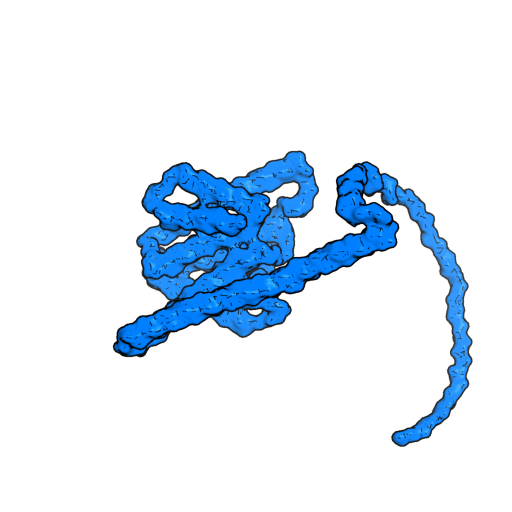.075 1.00 46.88 286 GLY A C 1
ATOM 2153 O O . GLY A 1 286 ? 21.140 0.833 -41.897 1.00 46.88 286 GLY A O 1
ATOM 2154 N N . GLN A 1 287 ? 22.993 -0.343 -41.449 1.00 46.06 287 GLN A N 1
ATOM 2155 C CA . GLN A 1 287 ? 23.351 -0.556 -42.869 1.00 46.06 287 GLN A CA 1
ATOM 2156 C C . GLN A 1 287 ? 23.182 -1.992 -43.408 1.00 46.06 287 GLN A C 1
ATOM 2158 O O . GLN A 1 287 ? 23.540 -2.256 -44.551 1.00 46.06 287 GLN A O 1
ATOM 2163 N N . GLY A 1 288 ? 22.598 -2.921 -42.645 1.00 48.69 288 GLY A N 1
ATOM 2164 C CA . GLY A 1 288 ? 22.618 -4.353 -42.989 1.00 48.69 288 GLY A CA 1
ATOM 2165 C C . GLY A 1 288 ? 21.313 -5.017 -43.444 1.00 48.69 288 GLY A C 1
ATOM 2166 O O . GLY A 1 288 ? 21.320 -6.229 -43.620 1.00 48.69 288 GLY A O 1
ATOM 2167 N N . VAL A 1 289 ? 20.197 -4.298 -43.615 1.00 52.03 289 VAL A N 1
ATOM 2168 C CA . VAL A 1 289 ? 18.936 -4.893 -44.123 1.00 52.03 289 VAL A CA 1
ATOM 2169 C C . VAL A 1 289 ? 18.394 -4.065 -45.291 1.00 52.03 289 VAL A C 1
ATOM 2171 O O . VAL A 1 289 ? 17.265 -3.583 -45.296 1.00 52.03 289 VAL A O 1
ATOM 2174 N N . GLY A 1 290 ? 19.257 -3.852 -46.285 1.00 45.78 290 GLY A N 1
ATOM 2175 C CA . GLY A 1 290 ? 18.861 -3.421 -47.620 1.00 45.78 290 GLY A CA 1
ATOM 2176 C C . GLY A 1 290 ? 18.357 -4.623 -48.416 1.00 45.78 290 GLY A C 1
ATOM 2177 O O . GLY A 1 290 ? 19.025 -5.651 -48.500 1.00 45.78 290 GLY A O 1
ATOM 2178 N N . ALA A 1 291 ? 17.154 -4.487 -48.962 1.00 49.75 291 ALA A N 1
ATOM 2179 C CA . ALA A 1 291 ? 16.458 -5.457 -49.790 1.00 49.75 291 ALA A CA 1
ATOM 2180 C C . ALA A 1 291 ? 17.339 -6.027 -50.919 1.00 49.75 291 ALA A C 1
ATOM 2182 O O . ALA A 1 291 ? 17.800 -5.296 -51.791 1.00 49.75 291 ALA A O 1
ATOM 2183 N N . GLY A 1 292 ? 17.540 -7.346 -50.917 1.00 48.66 292 GLY A N 1
ATOM 2184 C CA . GLY A 1 292 ? 18.318 -8.026 -51.954 1.00 48.66 292 GLY A CA 1
ATOM 2185 C C . GLY A 1 292 ? 18.458 -9.532 -51.742 1.00 48.66 292 GLY A C 1
ATOM 2186 O O . GLY A 1 292 ? 19.505 -10.095 -52.038 1.00 48.66 292 GLY A O 1
ATOM 2187 N N . GLY A 1 293 ? 17.442 -10.193 -51.182 1.00 38.25 293 GLY A N 1
ATOM 2188 C CA . GLY A 1 293 ? 17.410 -11.654 -51.111 1.00 38.25 293 GLY A CA 1
ATOM 2189 C C . GLY A 1 293 ? 16.930 -12.241 -52.446 1.00 38.25 293 GLY A C 1
ATOM 2190 O O . GLY A 1 293 ? 15.847 -11.858 -52.894 1.00 38.25 293 GLY A O 1
ATOM 2191 N N . PRO A 1 294 ? 17.687 -13.141 -53.101 1.00 47.03 294 PRO A N 1
ATOM 2192 C CA . PRO A 1 294 ? 17.259 -13.786 -54.337 1.00 47.03 294 PRO A CA 1
ATOM 2193 C C . PRO A 1 294 ? 16.028 -14.658 -54.077 1.00 47.03 294 PRO A C 1
ATOM 2195 O O . PRO A 1 294 ? 15.956 -15.384 -53.085 1.00 47.03 294 PRO A O 1
ATOM 2198 N N . GLY A 1 295 ? 15.052 -14.547 -54.979 1.00 45.97 295 GLY A N 1
ATOM 2199 C CA . GLY A 1 295 ? 13.749 -15.190 -54.871 1.00 45.97 295 GLY A CA 1
ATOM 2200 C C . GLY A 1 295 ? 13.796 -16.716 -54.707 1.00 45.97 295 GLY A C 1
ATOM 2201 O O . GLY A 1 295 ? 14.798 -17.365 -55.030 1.00 45.97 295 GLY A O 1
ATOM 2202 N N . PRO A 1 296 ? 12.691 -17.307 -54.223 1.00 48.53 296 PRO A N 1
ATOM 2203 C CA . PRO A 1 296 ? 12.586 -18.739 -53.999 1.00 48.53 296 PRO A CA 1
ATOM 2204 C C . PRO A 1 296 ? 12.755 -19.485 -55.324 1.00 48.53 296 PRO A C 1
ATOM 2206 O O . PRO A 1 296 ? 11.903 -19.432 -56.211 1.00 48.53 296 PRO A O 1
ATOM 2209 N N . ARG A 1 297 ? 13.869 -20.210 -55.462 1.00 46.84 297 ARG A N 1
ATOM 2210 C CA . ARG A 1 297 ? 14.005 -21.230 -56.501 1.00 46.84 297 ARG A CA 1
ATOM 2211 C C . ARG A 1 297 ? 12.973 -22.316 -56.219 1.00 46.84 297 ARG A C 1
ATOM 2213 O O . ARG A 1 297 ? 13.055 -23.009 -55.208 1.00 46.84 297 ARG A O 1
ATOM 2220 N N . HIS A 1 298 ? 12.021 -22.454 -57.136 1.00 43.62 298 HIS A N 1
ATOM 2221 C CA . HIS A 1 298 ? 11.166 -23.624 -57.266 1.00 43.62 298 HIS A CA 1
ATOM 2222 C C . HIS A 1 298 ? 12.025 -24.894 -57.242 1.00 43.62 298 HIS A C 1
ATOM 2224 O O . HIS A 1 298 ? 12.711 -25.216 -58.212 1.00 43.62 298 HIS A O 1
ATOM 2230 N N . VAL A 1 299 ? 11.983 -25.627 -56.130 1.00 48.53 299 VAL A N 1
ATOM 2231 C CA . VAL A 1 299 ? 12.487 -26.998 -56.071 1.00 48.53 299 VAL A CA 1
ATOM 2232 C C . VAL A 1 299 ? 11.420 -27.884 -56.697 1.00 48.53 299 VAL A C 1
ATOM 2234 O O . VAL A 1 299 ? 10.391 -28.198 -56.101 1.00 48.53 299 VAL A O 1
ATOM 2237 N N . ALA A 1 300 ? 11.667 -28.232 -57.954 1.00 43.47 300 ALA A N 1
ATOM 2238 C CA . ALA A 1 300 ? 10.919 -29.228 -58.687 1.00 43.47 300 ALA A CA 1
ATOM 2239 C C . ALA A 1 300 ? 11.107 -30.620 -58.055 1.00 43.47 300 ALA A C 1
ATOM 2241 O O . ALA A 1 300 ? 12.224 -31.091 -57.866 1.00 43.47 300 ALA A O 1
ATOM 2242 N N . GLY A 1 301 ? 9.978 -31.266 -57.764 1.00 49.38 301 GLY A N 1
ATOM 2243 C CA . GLY A 1 301 ? 9.737 -32.701 -57.910 1.00 49.38 301 GLY A CA 1
ATOM 2244 C C . GLY A 1 301 ? 10.779 -33.696 -57.390 1.00 49.38 301 GLY A C 1
ATOM 2245 O O . GLY A 1 301 ? 11.674 -34.111 -58.119 1.00 49.38 301 GLY A O 1
ATOM 2246 N N . ARG A 1 302 ? 10.491 -34.298 -56.231 1.00 45.78 302 ARG A N 1
ATOM 2247 C CA . ARG A 1 302 ? 10.748 -35.732 -56.024 1.00 45.78 302 ARG A CA 1
ATOM 2248 C C . ARG A 1 302 ? 9.519 -36.402 -55.420 1.00 45.78 302 ARG A C 1
ATOM 2250 O O . ARG A 1 302 ? 9.142 -36.144 -54.284 1.00 45.78 302 ARG A O 1
ATOM 2257 N N . ARG A 1 303 ? 8.890 -37.253 -56.236 1.00 51.03 303 ARG A N 1
ATOM 2258 C CA . ARG A 1 303 ? 7.812 -38.171 -55.851 1.00 51.03 303 ARG A CA 1
ATOM 2259 C C . ARG A 1 303 ? 8.310 -39.133 -54.758 1.00 51.03 303 ARG A C 1
ATOM 2261 O O . ARG A 1 303 ? 9.411 -39.665 -54.917 1.00 51.03 303 ARG A O 1
ATOM 2268 N N . PRO A 1 304 ? 7.511 -39.445 -53.726 1.00 55.16 304 PRO A N 1
ATOM 2269 C CA . PRO A 1 304 ? 7.782 -40.588 -52.868 1.00 55.16 304 PRO A CA 1
ATOM 2270 C C . PRO A 1 304 ? 7.522 -41.875 -53.660 1.00 55.16 304 PRO A C 1
ATOM 2272 O O . PRO A 1 304 ? 6.436 -42.079 -54.205 1.00 55.16 304 PRO A O 1
ATOM 2275 N N . ARG A 1 305 ? 8.541 -42.734 -53.751 1.00 52.75 305 ARG A N 1
ATOM 2276 C CA . ARG A 1 305 ? 8.400 -44.111 -54.228 1.00 52.75 305 ARG A CA 1
ATOM 2277 C C . ARG A 1 305 ? 7.559 -44.889 -53.220 1.00 52.75 305 ARG A C 1
ATOM 2279 O O . ARG A 1 305 ? 7.928 -45.000 -52.056 1.00 52.75 305 ARG A O 1
ATOM 2286 N N . SER A 1 306 ? 6.458 -45.448 -53.705 1.00 51.88 306 SER A N 1
ATOM 2287 C CA . SER A 1 306 ? 5.695 -46.506 -53.057 1.00 51.88 306 SER A CA 1
ATOM 2288 C C . SER A 1 306 ? 6.555 -47.771 -52.957 1.00 51.88 306 SER A C 1
ATOM 2290 O O . SER A 1 306 ? 6.806 -48.426 -53.971 1.00 51.88 306 SER A O 1
ATOM 2292 N N . GLY A 1 307 ? 7.012 -48.100 -51.752 1.00 52.75 307 GLY A N 1
ATOM 2293 C CA . GLY A 1 307 ? 7.562 -49.409 -51.410 1.00 52.75 307 GLY A CA 1
ATOM 2294 C C . GLY A 1 307 ? 6.493 -50.234 -50.706 1.00 52.75 307 GLY A C 1
ATOM 2295 O O . GLY A 1 307 ? 6.158 -49.954 -49.560 1.00 52.75 307 GLY A O 1
ATOM 2296 N N . ARG A 1 308 ? 5.928 -51.194 -51.442 1.00 50.00 308 ARG A N 1
ATOM 2297 C CA . ARG A 1 308 ? 5.243 -52.383 -50.920 1.00 50.00 308 ARG A CA 1
ATOM 2298 C C . ARG A 1 308 ? 6.249 -53.227 -50.141 1.00 50.00 308 ARG A C 1
ATOM 2300 O O . ARG A 1 308 ? 7.369 -53.325 -50.614 1.00 50.00 308 ARG A O 1
ATOM 2307 N N . ASP A 1 309 ? 5.794 -53.800 -49.030 1.00 55.84 309 ASP A N 1
ATOM 2308 C CA . ASP A 1 309 ? 6.091 -55.133 -48.461 1.00 55.84 309 ASP A CA 1
ATOM 2309 C C . ASP A 1 309 ? 5.354 -55.127 -47.100 1.00 55.84 309 ASP A C 1
ATOM 2311 O O . ASP A 1 309 ? 5.650 -54.303 -46.245 1.00 55.84 309 ASP A O 1
ATOM 2315 N N . ALA A 1 310 ? 4.211 -55.776 -46.854 1.00 52.41 310 ALA A N 1
ATOM 2316 C CA . ALA A 1 310 ? 3.843 -57.179 -47.026 1.00 52.41 310 ALA A CA 1
ATOM 2317 C C . ALA A 1 310 ? 4.897 -58.140 -46.454 1.00 52.41 310 ALA A C 1
ATOM 2319 O O . ALA A 1 310 ? 5.710 -58.630 -47.218 1.00 52.41 310 ALA A O 1
ATOM 2320 N N . ASP A 1 311 ? 4.838 -58.459 -45.151 1.00 54.28 311 ASP A N 1
ATOM 2321 C CA . ASP A 1 311 ? 4.512 -59.839 -44.757 1.00 54.28 311 ASP A CA 1
ATOM 2322 C C . ASP A 1 311 ? 4.131 -60.050 -43.266 1.00 54.28 311 ASP A C 1
ATOM 2324 O O . ASP A 1 311 ? 4.604 -59.375 -42.358 1.00 54.28 311 ASP A O 1
ATOM 2328 N N . ARG A 1 312 ? 3.218 -61.018 -43.110 1.00 48.97 312 ARG A N 1
ATOM 2329 C CA . ARG A 1 312 ? 2.724 -61.884 -42.004 1.00 48.97 312 ARG A CA 1
ATOM 2330 C C . ARG A 1 312 ? 3.423 -61.840 -40.617 1.00 48.97 312 ARG A C 1
ATOM 2332 O O . ARG A 1 312 ? 4.634 -61.929 -40.543 1.00 48.97 312 ARG A O 1
ATOM 2339 N N . SER A 1 313 ? 2.688 -61.654 -39.494 1.00 54.50 313 SER A N 1
ATOM 2340 C CA . SER A 1 313 ? 1.967 -62.654 -38.625 1.00 54.50 313 SER A CA 1
ATOM 2341 C C . SER A 1 313 ? 2.873 -63.592 -37.781 1.00 54.50 313 SER A C 1
ATOM 2343 O O . SER A 1 313 ? 3.987 -63.830 -38.222 1.00 54.50 313 SER A O 1
ATOM 2345 N N . PRO A 1 314 ? 2.428 -64.267 -36.680 1.00 63.31 314 PRO A N 1
ATOM 2346 C CA . PRO A 1 314 ? 1.259 -64.098 -35.787 1.00 63.31 314 PRO A CA 1
ATOM 2347 C C . PRO A 1 314 ? 1.544 -64.258 -34.252 1.00 63.31 314 PRO A C 1
ATOM 2349 O O . PRO A 1 314 ? 2.595 -64.719 -33.834 1.00 63.31 314 PRO A O 1
ATOM 2352 N N . ARG A 1 315 ? 0.516 -63.944 -33.436 1.00 56.34 315 ARG A N 1
ATOM 2353 C CA . ARG A 1 315 ? 0.058 -64.568 -32.158 1.00 56.34 315 ARG A CA 1
ATOM 2354 C C . ARG A 1 315 ? 1.065 -65.287 -31.229 1.00 56.34 315 ARG A C 1
ATOM 2356 O O . ARG A 1 315 ? 1.564 -66.339 -31.600 1.00 56.34 315 ARG A O 1
ATOM 2363 N N . SER A 1 316 ? 0.993 -64.970 -29.927 1.00 56.88 316 SER A N 1
ATOM 2364 C CA . SER A 1 316 ? 0.352 -65.854 -28.921 1.00 56.88 316 SER A CA 1
ATOM 2365 C C . SER A 1 316 ? 0.303 -65.249 -27.508 1.00 56.88 316 SER A C 1
ATOM 2367 O O . SER A 1 316 ? 1.346 -64.864 -27.001 1.00 56.88 316 SER A O 1
ATOM 2369 N N . ARG A 1 317 ? -0.910 -65.304 -26.928 1.00 58.81 317 ARG A N 1
ATOM 2370 C CA . ARG A 1 317 ? -1.315 -65.444 -25.509 1.00 58.81 317 ARG A CA 1
ATOM 2371 C C . ARG A 1 317 ? -0.792 -64.466 -24.461 1.00 58.81 317 ARG A C 1
ATOM 2373 O O . ARG A 1 317 ? 0.410 -64.503 -24.150 1.00 58.81 317 ARG A O 1
#

Secondary structure (DSSP, 8-state):
-HHHHHHHHHHHHH--SS--HHHHHHHHHHHHHHHHH-TTHHHHHHHHHHHHHT-SS--S-HHHHHHHHHHHHHHHHHHHHHHHHHHHHHH---GGGPBPS-HHHHHHHIIIIIHHHHHTTT-SS--HHHHHHHHHHHHHHHHHHHHHTHHHHHHHHHHHHHHHHHHHTHHHHHBS--S--HHHHHHHHHHHHHHHHHHHHHHHHHHHHTSS-HHHHHHHHHHHHHHHHHHHHHHHHHHHHHHIIIIIHHHHHHHHHHHHHHHHH-SS-HHHHHHHHTTS-GGGTTSS--S-PPP-------PPP------------